Protein AF-T0HFK4-F1 (afdb_monomer)

Structure (mmCIF, N/CA/C/O backbone):
data_AF-T0HFK4-F1
#
_entry.id   AF-T0HFK4-F1
#
loop_
_atom_site.group_PDB
_atom_site.id
_atom_site.type_symbol
_atom_site.label_atom_id
_atom_site.label_alt_id
_atom_site.label_comp_id
_atom_site.label_asym_id
_atom_site.label_entity_id
_atom_site.label_seq_id
_atom_site.pdbx_PDB_ins_code
_atom_site.Cartn_x
_atom_site.Cartn_y
_atom_site.Cartn_z
_atom_site.occupancy
_atom_site.B_iso_or_equiv
_atom_site.auth_seq_id
_atom_site.auth_comp_id
_atom_site.auth_asym_id
_atom_site.auth_atom_id
_atom_site.pdbx_PDB_model_num
ATOM 1 N N . MET A 1 1 ? 18.390 -15.588 -47.871 1.00 37.56 1 MET A N 1
ATOM 2 C CA . MET A 1 1 ? 19.318 -14.884 -46.962 1.00 37.56 1 MET A CA 1
ATOM 3 C C . MET A 1 1 ? 18.476 -14.005 -46.063 1.00 37.56 1 MET A C 1
ATOM 5 O O . MET A 1 1 ? 17.819 -13.109 -46.571 1.00 37.56 1 MET A O 1
ATOM 9 N N . ALA A 1 2 ? 18.386 -14.349 -44.782 1.00 43.72 2 ALA A N 1
ATOM 10 C CA . ALA A 1 2 ? 17.589 -13.611 -43.815 1.00 43.72 2 ALA A CA 1
ATOM 11 C C . ALA A 1 2 ? 18.497 -12.761 -42.922 1.00 43.72 2 ALA A C 1
ATOM 13 O O . ALA A 1 2 ? 19.513 -13.250 -42.437 1.00 43.72 2 ALA A O 1
ATOM 14 N N . ASN A 1 3 ? 18.003 -11.552 -42.661 1.00 40.19 3 ASN A N 1
ATOM 15 C CA . ASN A 1 3 ? 18.155 -10.777 -41.436 1.00 40.19 3 ASN A CA 1
ATOM 16 C C . ASN A 1 3 ? 19.467 -10.011 -41.192 1.00 40.19 3 ASN A C 1
ATOM 18 O O . ASN A 1 3 ? 20.512 -10.601 -40.927 1.00 40.19 3 ASN A O 1
ATOM 22 N N . LYS A 1 4 ? 19.338 -8.682 -41.104 1.00 35.28 4 LYS A N 1
ATOM 23 C CA . LYS A 1 4 ? 19.719 -7.941 -39.894 1.00 35.28 4 LYS A CA 1
ATOM 24 C C . LYS A 1 4 ? 19.050 -6.563 -39.911 1.00 35.28 4 LYS A C 1
ATOM 26 O O . LYS A 1 4 ? 19.585 -5.616 -40.476 1.00 35.28 4 LYS A O 1
ATOM 31 N N . GLU A 1 5 ? 17.864 -6.463 -39.316 1.00 36.22 5 GLU A N 1
ATOM 32 C CA . GLU A 1 5 ? 17.372 -5.166 -38.846 1.00 36.22 5 GLU A CA 1
ATOM 33 C C . GLU A 1 5 ? 18.222 -4.748 -37.643 1.00 36.22 5 GLU A C 1
ATOM 35 O O . GLU A 1 5 ? 18.271 -5.413 -36.606 1.00 36.22 5 GLU A O 1
ATOM 40 N N . GLU A 1 6 ? 18.975 -3.676 -37.842 1.00 36.62 6 GLU A N 1
ATOM 41 C CA . GLU A 1 6 ? 19.854 -3.058 -36.866 1.00 36.62 6 GLU A CA 1
ATOM 42 C C . GLU A 1 6 ? 18.996 -2.351 -35.805 1.00 36.62 6 GLU A C 1
ATOM 44 O O . GLU A 1 6 ? 18.305 -1.370 -36.078 1.00 36.62 6 GLU A O 1
ATOM 49 N N . SER A 1 7 ? 18.996 -2.878 -34.579 1.00 40.69 7 SER A N 1
ATOM 50 C CA . SER A 1 7 ? 18.302 -2.277 -33.440 1.00 40.69 7 SER A CA 1
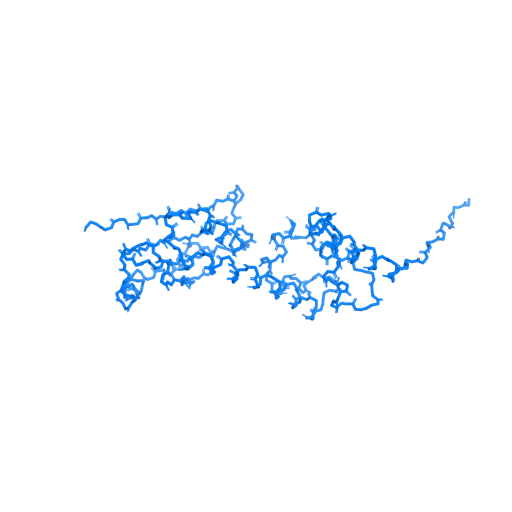ATOM 51 C C . SER A 1 7 ? 18.950 -0.935 -33.080 1.00 40.69 7 SER A C 1
ATOM 53 O O . SER A 1 7 ? 20.061 -0.907 -32.546 1.00 40.69 7 SER A O 1
ATOM 55 N N . ALA A 1 8 ? 18.255 0.164 -33.376 1.00 38.81 8 ALA A N 1
ATOM 56 C CA . ALA A 1 8 ? 18.712 1.525 -33.113 1.00 38.81 8 ALA A CA 1
ATOM 57 C C . ALA A 1 8 ? 18.999 1.787 -31.613 1.00 38.81 8 ALA A C 1
ATOM 59 O O . ALA A 1 8 ? 18.354 1.184 -30.746 1.00 38.81 8 ALA A O 1
ATOM 60 N N . PRO A 1 9 ? 19.930 2.704 -31.276 1.00 43.69 9 PRO A N 1
ATOM 61 C CA . PRO A 1 9 ? 20.318 2.989 -29.897 1.00 43.69 9 PRO A CA 1
ATOM 62 C C . PRO A 1 9 ? 19.145 3.607 -29.127 1.00 43.69 9 PRO A C 1
ATOM 64 O O . PRO A 1 9 ? 18.571 4.617 -29.531 1.00 43.69 9 PRO A O 1
ATOM 67 N N . HIS A 1 10 ? 18.767 2.998 -28.005 1.00 52.53 10 HIS A N 1
ATOM 68 C CA . HIS A 1 10 ? 17.672 3.482 -27.171 1.00 52.53 10 HIS A CA 1
ATOM 69 C C . HIS A 1 10 ? 18.164 4.678 -26.331 1.00 52.53 10 HIS A C 1
ATOM 71 O O . HIS A 1 10 ? 18.715 4.502 -25.243 1.00 52.53 10 HIS A O 1
ATOM 77 N N . ASP A 1 11 ? 17.994 5.903 -26.839 1.00 53.97 11 ASP A N 1
ATOM 78 C CA . ASP A 1 11 ? 18.394 7.152 -26.172 1.00 53.97 11 ASP A CA 1
ATOM 79 C C . ASP A 1 11 ? 17.607 7.390 -24.867 1.00 53.97 11 ASP A C 1
ATOM 81 O O . ASP A 1 11 ? 16.624 8.140 -24.795 1.00 53.97 11 ASP A O 1
ATOM 85 N N . GLY A 1 12 ? 18.061 6.760 -23.780 1.00 59.88 12 GLY A N 1
ATOM 86 C CA . GLY A 1 12 ? 17.457 6.856 -22.448 1.00 59.88 12 GLY A CA 1
ATOM 87 C C . GLY A 1 12 ? 17.423 8.281 -21.877 1.00 59.88 12 GLY A C 1
ATOM 88 O O . GLY A 1 12 ? 16.611 8.570 -20.999 1.00 59.88 12 GLY A O 1
ATOM 89 N N . VAL A 1 13 ? 18.251 9.197 -22.392 1.00 62.81 13 VAL A N 1
ATOM 90 C CA . VAL A 1 13 ? 18.282 10.610 -21.974 1.00 62.81 13 VAL A CA 1
ATOM 91 C C . VAL A 1 13 ? 17.047 11.364 -22.481 1.00 62.81 13 VAL A C 1
ATOM 93 O O . VAL A 1 13 ? 16.391 12.065 -21.708 1.00 62.81 13 VAL A O 1
ATOM 96 N N . GLY A 1 14 ? 16.674 11.169 -23.750 1.00 80.75 14 GLY A N 1
ATOM 97 C CA . GLY A 1 14 ? 15.500 11.813 -24.341 1.00 80.75 14 GLY A CA 1
ATOM 98 C C . GLY A 1 14 ? 14.194 11.274 -23.762 1.00 80.75 14 GLY A C 1
ATOM 99 O O . GLY A 1 14 ? 13.261 12.036 -23.509 1.00 80.75 14 GLY A O 1
ATOM 100 N N . HIS A 1 15 ? 14.128 9.967 -23.492 1.00 84.94 15 HIS A N 1
ATOM 101 C CA . HIS A 1 15 ? 12.919 9.359 -22.944 1.00 84.94 15 HIS A CA 1
ATOM 102 C C . HIS A 1 15 ? 12.591 9.840 -21.527 1.00 84.94 15 HIS A C 1
ATOM 104 O O . HIS A 1 15 ? 11.472 10.292 -21.284 1.00 84.94 15 HIS A O 1
ATOM 110 N N . ARG A 1 16 ? 13.579 9.852 -20.622 1.00 87.00 16 ARG A N 1
ATOM 111 C CA . ARG A 1 16 ? 13.403 10.358 -19.249 1.00 87.00 16 ARG A CA 1
ATOM 112 C C . ARG A 1 16 ? 12.955 11.820 -19.233 1.00 87.00 16 ARG A C 1
ATOM 114 O O . ARG A 1 16 ? 12.113 12.197 -18.422 1.00 87.00 16 ARG A O 1
ATOM 121 N N . ALA A 1 17 ? 13.496 12.643 -20.136 1.00 89.19 17 ALA A N 1
ATOM 122 C CA . ALA A 1 17 ? 13.097 14.041 -20.266 1.00 89.19 17 ALA A CA 1
ATOM 123 C C . ALA A 1 17 ? 11.637 14.190 -20.726 1.00 89.19 17 ALA A C 1
ATOM 125 O O . ALA A 1 17 ? 10.937 15.062 -20.212 1.00 89.19 17 ALA A O 1
ATOM 126 N N . ARG A 1 18 ? 11.163 13.326 -21.638 1.00 89.50 18 ARG A N 1
ATOM 127 C CA . ARG A 1 18 ? 9.755 13.299 -22.072 1.00 89.50 18 ARG A CA 1
ATOM 128 C C . ARG A 1 18 ? 8.812 12.898 -20.940 1.00 89.50 18 ARG A C 1
ATOM 130 O O . ARG A 1 18 ? 7.832 13.599 -20.726 1.00 89.50 18 ARG A O 1
ATOM 137 N N . LEU A 1 19 ? 9.127 11.838 -20.189 1.00 91.94 19 LEU A N 1
ATOM 138 C CA . LEU A 1 19 ? 8.314 11.413 -19.040 1.00 91.94 19 LEU A CA 1
ATOM 139 C C . LEU A 1 19 ? 8.242 12.507 -17.966 1.00 91.94 19 LEU A C 1
ATOM 141 O O . LEU A 1 19 ? 7.159 12.838 -17.494 1.00 91.94 19 LEU A O 1
ATOM 145 N N . ARG A 1 20 ? 9.381 13.143 -17.651 1.00 92.50 20 ARG A N 1
ATOM 146 C CA . ARG A 1 20 ? 9.433 14.275 -16.714 1.00 92.50 20 ARG A CA 1
ATOM 147 C C . ARG A 1 20 ? 8.575 15.452 -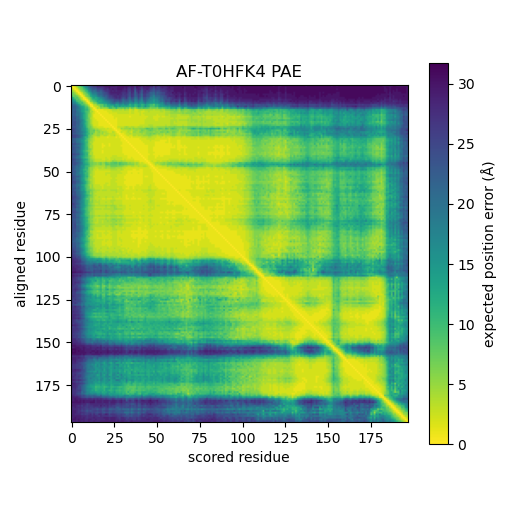17.174 1.00 92.50 20 ARG A C 1
ATOM 149 O O . ARG A 1 20 ? 7.894 16.057 -16.356 1.00 92.50 20 ARG A O 1
ATOM 156 N N . ARG A 1 21 ? 8.622 15.788 -18.466 1.00 92.62 21 ARG A N 1
ATOM 157 C CA . ARG A 1 21 ? 7.806 16.866 -19.037 1.00 92.62 21 ARG A CA 1
ATOM 158 C C . ARG A 1 21 ? 6.318 16.537 -18.948 1.00 92.62 21 ARG A C 1
ATOM 160 O O . ARG A 1 21 ? 5.563 17.355 -18.448 1.00 92.62 21 ARG A O 1
ATOM 167 N N . LYS A 1 22 ? 5.930 15.321 -19.343 1.00 92.69 22 LYS A N 1
ATOM 168 C CA . LYS A 1 22 ? 4.547 14.832 -19.261 1.00 92.69 22 LYS A CA 1
ATOM 169 C C . LYS A 1 22 ? 4.006 14.931 -17.830 1.00 92.69 22 LYS A C 1
ATOM 171 O O . LYS A 1 22 ? 2.922 15.461 -17.626 1.00 92.69 22 LYS A O 1
ATOM 176 N N . LEU A 1 23 ? 4.808 14.510 -16.847 1.00 92.69 23 LEU A N 1
ATOM 177 C CA . LEU A 1 23 ? 4.474 14.632 -15.427 1.00 92.69 23 LEU A CA 1
ATOM 178 C C . LEU A 1 23 ? 4.298 16.095 -14.989 1.00 92.69 23 LEU A C 1
ATOM 180 O O . LEU A 1 23 ? 3.373 16.401 -14.246 1.00 92.69 23 LEU A O 1
ATOM 184 N N . ALA A 1 24 ? 5.177 16.995 -15.436 1.00 92.12 24 ALA A N 1
ATOM 185 C CA . ALA A 1 24 ? 5.131 18.409 -15.063 1.00 92.12 24 ALA A CA 1
ATOM 186 C C . ALA A 1 24 ? 3.953 19.167 -15.701 1.00 92.12 24 ALA A C 1
ATOM 188 O O . ALA A 1 24 ? 3.389 20.052 -15.068 1.00 92.12 24 ALA A O 1
ATOM 189 N N . GLU A 1 25 ? 3.595 18.838 -16.943 1.00 92.31 25 GLU A N 1
ATOM 190 C CA . GLU A 1 25 ? 2.559 19.541 -17.712 1.00 92.31 25 GLU A CA 1
ATOM 191 C C . GLU A 1 25 ? 1.153 18.980 -17.474 1.00 92.31 25 GLU A C 1
ATOM 193 O O . GLU A 1 25 ? 0.176 19.721 -17.541 1.00 92.31 25 GLU A O 1
ATOM 198 N N . SER A 1 26 ? 1.030 17.674 -17.230 1.00 86.31 26 SER A N 1
ATOM 199 C CA . SER A 1 26 ? -0.265 16.977 -17.213 1.00 86.31 26 SER A CA 1
ATOM 200 C C . SER A 1 26 ? -0.469 16.074 -15.994 1.00 86.31 26 SER A C 1
ATOM 202 O O . SER A 1 26 ? -1.482 15.386 -15.908 1.00 86.31 26 SER A O 1
ATOM 204 N N . GLY A 1 27 ? 0.466 16.080 -15.040 1.00 86.31 27 GLY A N 1
ATOM 205 C CA . GLY A 1 27 ? 0.364 15.288 -13.818 1.00 86.31 27 GLY A CA 1
ATOM 206 C C . GLY A 1 27 ? 0.532 13.782 -14.040 1.00 86.31 27 GLY A C 1
ATOM 207 O O . GLY A 1 27 ? 0.999 13.321 -15.084 1.00 86.31 27 GLY A O 1
ATOM 208 N N . GLY A 1 28 ? 0.186 13.007 -13.009 1.00 83.81 28 GLY A N 1
ATOM 209 C CA . GLY A 1 28 ? 0.330 11.549 -13.006 1.00 83.81 28 GLY A CA 1
ATOM 210 C C . GLY A 1 28 ? -0.622 10.835 -13.967 1.00 83.81 28 GLY A C 1
ATOM 211 O O . GLY A 1 28 ? -0.215 9.864 -14.594 1.00 83.81 28 GLY A O 1
ATOM 212 N N . ASP A 1 29 ? -1.839 11.353 -14.148 1.00 86.25 29 ASP A N 1
ATOM 213 C CA . ASP A 1 29 ? -2.902 10.712 -14.942 1.00 86.25 29 ASP A CA 1
ATOM 214 C C . ASP A 1 29 ? -2.570 10.612 -16.435 1.00 86.25 29 ASP A C 1
ATOM 216 O O . ASP A 1 29 ? -3.119 9.785 -17.162 1.00 86.25 29 ASP A O 1
ATOM 220 N N . ALA A 1 30 ? -1.643 11.443 -16.911 1.00 87.19 30 ALA A N 1
ATOM 221 C CA . ALA A 1 30 ? -1.165 11.372 -18.280 1.00 87.19 30 ALA A CA 1
ATOM 222 C C . ALA A 1 30 ? -0.229 10.177 -18.519 1.00 87.19 30 ALA A C 1
ATOM 224 O O . ALA A 1 30 ? -0.004 9.810 -19.672 1.00 87.19 30 ALA A O 1
ATOM 225 N N . LEU A 1 31 ? 0.363 9.590 -17.477 1.00 91.81 31 LEU A N 1
ATOM 226 C CA . LEU A 1 31 ? 1.301 8.475 -17.587 1.00 91.81 31 LEU A CA 1
ATOM 227 C C . LEU A 1 31 ? 0.553 7.142 -17.552 1.00 91.81 31 LEU A C 1
ATOM 229 O O . LEU A 1 31 ? -0.322 6.925 -16.723 1.00 91.81 31 LEU A O 1
ATOM 233 N N . HIS A 1 32 ? 0.941 6.211 -18.421 1.00 93.94 32 HIS A N 1
ATOM 234 C CA . HIS A 1 32 ? 0.492 4.828 -18.275 1.00 93.94 32 HIS A CA 1
ATOM 235 C C . HIS A 1 32 ? 1.126 4.183 -17.034 1.00 93.94 32 HIS A C 1
ATOM 237 O O . HIS A 1 32 ? 2.241 4.540 -16.652 1.00 93.94 32 HIS A O 1
ATOM 243 N N . ASP A 1 33 ? 0.500 3.140 -16.482 1.00 94.19 33 ASP A N 1
ATOM 244 C CA . ASP A 1 33 ? 1.012 2.421 -15.305 1.00 94.19 33 ASP A CA 1
ATOM 245 C C . ASP A 1 33 ? 2.486 2.016 -15.426 1.00 94.19 33 ASP A C 1
ATOM 247 O O . ASP A 1 33 ? 3.291 2.200 -14.512 1.00 94.19 33 ASP A O 1
ATOM 251 N N . HIS A 1 34 ? 2.868 1.492 -16.594 1.00 95.44 34 HIS A N 1
ATOM 252 C CA . HIS A 1 34 ? 4.254 1.109 -16.846 1.00 95.44 34 HIS A CA 1
ATOM 253 C C . HIS A 1 34 ? 5.198 2.308 -16.936 1.00 95.44 34 HIS A C 1
ATOM 255 O O . HIS A 1 34 ? 6.354 2.151 -16.569 1.00 95.44 34 HIS A O 1
ATOM 261 N N . GLU A 1 35 ? 4.731 3.482 -17.375 1.00 95.69 35 GLU A N 1
ATOM 262 C CA . GLU A 1 35 ? 5.532 4.713 -17.418 1.00 95.69 35 GLU A CA 1
ATOM 263 C C . GLU A 1 35 ? 5.783 5.260 -16.002 1.00 95.69 35 GLU A C 1
ATOM 265 O O . GLU A 1 35 ? 6.876 5.756 -15.729 1.00 95.69 35 GLU A O 1
ATOM 270 N N . LEU A 1 36 ? 4.817 5.115 -15.082 1.00 95.75 36 LEU A N 1
ATOM 271 C CA . LEU A 1 36 ? 4.990 5.471 -13.667 1.00 95.75 36 LEU A CA 1
ATOM 272 C C . LEU A 1 36 ? 6.098 4.632 -13.018 1.00 95.75 36 LEU A C 1
ATOM 274 O O . LEU A 1 36 ? 7.040 5.174 -12.433 1.00 95.75 36 LEU A O 1
ATOM 278 N N . ILE A 1 37 ? 6.017 3.305 -13.162 1.00 96.88 37 ILE A N 1
ATOM 279 C CA . ILE A 1 37 ? 7.019 2.385 -12.608 1.00 96.88 37 ILE A CA 1
ATOM 280 C C . ILE A 1 37 ? 8.362 2.540 -13.324 1.00 96.88 37 ILE A C 1
ATOM 282 O O . ILE A 1 37 ? 9.408 2.562 -12.678 1.00 96.88 37 ILE A O 1
ATOM 286 N N . GLU A 1 38 ? 8.357 2.695 -14.647 1.00 95.88 38 GLU A N 1
ATOM 287 C CA . GLU A 1 38 ? 9.571 2.921 -15.429 1.00 95.88 38 GLU A CA 1
ATOM 288 C C . GLU A 1 38 ? 10.320 4.160 -14.952 1.00 95.88 38 GLU A C 1
ATOM 290 O O . GLU A 1 38 ? 11.537 4.090 -14.755 1.00 95.88 38 GLU A O 1
ATOM 295 N N . TYR A 1 39 ? 9.609 5.273 -14.750 1.00 94.94 39 TYR A N 1
ATOM 296 C CA . TYR A 1 39 ? 10.220 6.520 -14.314 1.00 94.94 39 TYR A CA 1
ATOM 297 C C . TYR A 1 39 ? 10.777 6.404 -12.894 1.00 94.94 39 TYR A C 1
ATOM 299 O O . TYR A 1 39 ? 11.926 6.784 -12.668 1.00 94.94 39 TYR A O 1
ATOM 307 N N . LEU A 1 40 ? 10.029 5.797 -11.966 1.00 95.38 40 LEU A N 1
ATOM 308 C CA . LEU A 1 40 ? 10.506 5.513 -10.609 1.00 95.38 40 LEU A CA 1
ATOM 309 C C . LEU A 1 40 ? 11.797 4.678 -10.623 1.00 95.38 40 LEU A C 1
ATOM 311 O O . LEU A 1 40 ? 12.784 5.032 -9.977 1.00 95.38 40 LEU A O 1
ATOM 315 N N . LEU A 1 41 ? 11.825 3.602 -11.412 1.00 95.44 41 LEU A N 1
ATOM 316 C CA . LEU A 1 41 ? 13.011 2.762 -11.559 1.00 95.44 41 LEU A CA 1
ATOM 317 C C . LEU A 1 41 ? 14.162 3.505 -12.238 1.00 95.44 41 LEU A C 1
ATOM 319 O O . LEU A 1 41 ? 15.312 3.292 -11.871 1.00 95.44 41 LEU A O 1
ATOM 323 N N . ALA A 1 42 ? 13.891 4.388 -13.200 1.00 93.62 42 ALA A N 1
ATOM 324 C CA . ALA A 1 42 ? 14.924 5.169 -13.879 1.00 93.62 42 ALA A CA 1
ATOM 325 C C . ALA A 1 42 ? 15.633 6.157 -12.938 1.00 93.62 42 ALA A C 1
ATOM 327 O O . ALA A 1 42 ? 16.799 6.492 -13.187 1.00 93.62 42 ALA A O 1
ATOM 328 N N . LEU A 1 43 ? 14.947 6.619 -11.883 1.00 92.38 43 LEU A N 1
ATOM 329 C CA . LEU A 1 43 ? 15.528 7.431 -10.809 1.00 92.38 43 LEU A CA 1
ATOM 330 C C . LEU A 1 43 ? 16.448 6.598 -9.905 1.00 92.38 43 LEU A C 1
ATOM 332 O O . LEU A 1 43 ? 17.501 7.085 -9.502 1.00 92.38 43 LEU A O 1
ATOM 336 N N . ALA A 1 44 ? 16.081 5.345 -9.623 1.00 93.50 44 ALA A N 1
ATOM 337 C CA . ALA A 1 44 ? 16.848 4.446 -8.758 1.00 93.50 44 ALA A CA 1
ATOM 338 C C . ALA A 1 44 ? 17.987 3.700 -9.484 1.00 93.50 44 ALA A C 1
ATOM 340 O O . ALA A 1 44 ? 18.995 3.361 -8.869 1.00 93.50 44 ALA A O 1
ATOM 341 N N . ILE A 1 45 ? 17.836 3.438 -10.786 1.00 91.25 45 ILE A N 1
ATOM 342 C CA . ILE A 1 45 ? 18.774 2.675 -11.618 1.00 91.25 45 ILE A CA 1
ATOM 343 C C . ILE A 1 45 ? 19.297 3.583 -12.748 1.00 91.25 45 ILE A C 1
ATOM 345 O O . ILE A 1 45 ? 18.705 3.677 -13.837 1.00 91.25 45 ILE A O 1
ATOM 349 N N . PRO A 1 46 ? 20.411 4.301 -12.522 1.00 83.94 46 PRO A N 1
ATOM 350 C CA . PRO A 1 46 ? 20.959 5.207 -13.519 1.00 83.94 46 PRO A CA 1
ATOM 351 C C . PRO A 1 46 ? 21.491 4.440 -14.738 1.00 83.94 46 PRO A C 1
ATOM 353 O O . PRO A 1 46 ? 21.994 3.326 -14.625 1.00 83.94 46 PRO A O 1
ATOM 356 N N . ARG A 1 47 ? 21.406 5.069 -15.919 1.00 84.31 47 ARG A N 1
ATOM 357 C CA . ARG A 1 47 ? 22.015 4.596 -17.184 1.00 84.31 47 ARG A CA 1
ATOM 358 C C . ARG A 1 47 ? 21.569 3.204 -17.672 1.00 84.31 47 ARG A C 1
ATOM 360 O O . ARG A 1 47 ? 22.248 2.603 -18.495 1.00 84.31 47 ARG A O 1
ATOM 367 N N . ARG A 1 48 ? 20.412 2.719 -17.217 1.00 85.62 48 ARG A N 1
ATOM 368 C CA . ARG A 1 48 ? 19.760 1.498 -17.712 1.00 85.62 48 ARG A CA 1
ATOM 369 C C . ARG A 1 48 ? 18.419 1.832 -18.365 1.00 85.62 48 ARG A C 1
ATOM 371 O O . ARG A 1 48 ? 17.765 2.797 -17.955 1.00 85.62 48 ARG A O 1
ATOM 378 N N . ASP A 1 49 ? 18.025 1.043 -19.364 1.00 89.44 49 ASP A N 1
ATOM 379 C CA . ASP A 1 49 ? 16.644 1.007 -19.851 1.00 89.44 49 ASP A CA 1
ATOM 380 C C . ASP A 1 49 ? 15.772 0.227 -18.853 1.00 89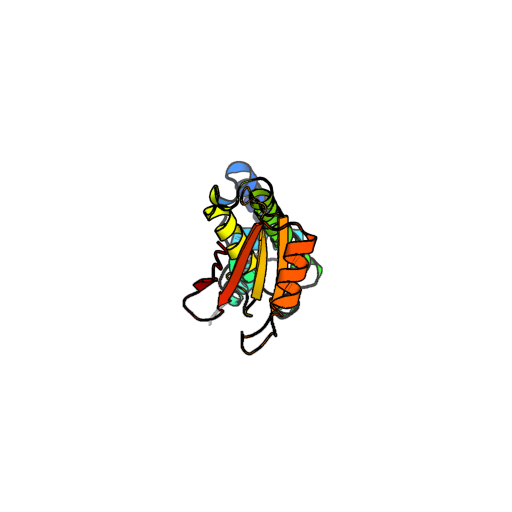.44 49 ASP A C 1
ATOM 382 O O . ASP A 1 49 ? 15.964 -0.973 -18.636 1.00 89.44 49 ASP A O 1
ATOM 386 N N . THR A 1 50 ? 14.859 0.935 -18.190 1.00 94.12 50 THR A N 1
ATOM 387 C CA . THR A 1 50 ? 13.985 0.395 -17.140 1.00 94.12 50 THR A CA 1
ATOM 388 C C . THR A 1 50 ? 12.599 0.031 -17.656 1.00 94.12 50 THR A C 1
ATOM 390 O O . THR A 1 50 ? 11.832 -0.588 -16.916 1.00 94.12 50 THR A O 1
ATOM 393 N N . LYS A 1 51 ? 12.285 0.314 -18.927 1.00 94.25 51 LYS A N 1
ATOM 394 C CA . LYS A 1 51 ? 10.992 -0.022 -19.533 1.00 94.25 51 LYS A CA 1
ATOM 395 C C . LYS A 1 51 ? 10.691 -1.521 -19.524 1.00 94.25 51 LYS A C 1
ATOM 397 O O . LYS A 1 51 ? 9.584 -1.896 -19.119 1.00 94.25 51 LYS A O 1
ATOM 402 N N . PRO A 1 52 ? 11.622 -2.415 -19.927 1.00 95.25 52 PRO A N 1
ATOM 403 C CA . PRO A 1 52 ? 11.349 -3.850 -19.904 1.00 95.25 52 PRO A CA 1
ATOM 404 C C . PRO A 1 52 ? 11.134 -4.360 -18.478 1.00 95.25 52 PRO A C 1
ATOM 406 O O . PRO A 1 52 ? 10.261 -5.197 -18.255 1.00 95.25 52 PRO A O 1
ATOM 409 N N . LEU A 1 53 ? 11.886 -3.811 -17.516 1.00 95.50 53 LEU A N 1
ATOM 410 C CA . LEU A 1 53 ? 11.798 -4.169 -16.103 1.00 95.50 53 LEU A CA 1
ATOM 411 C C . LEU A 1 53 ? 10.457 -3.736 -15.496 1.00 95.50 53 LEU A C 1
ATOM 413 O O . LEU A 1 53 ? 9.788 -4.550 -14.870 1.00 95.50 53 LEU A O 1
ATOM 417 N N . ALA A 1 54 ? 10.011 -2.506 -15.761 1.00 97.06 54 ALA A N 1
ATOM 418 C CA . ALA A 1 54 ? 8.707 -2.015 -15.320 1.00 97.06 54 ALA A CA 1
ATOM 419 C C . ALA A 1 54 ? 7.556 -2.888 -15.840 1.00 97.06 54 ALA A C 1
ATOM 421 O O . ALA A 1 54 ? 6.678 -3.291 -15.079 1.00 97.06 54 ALA A O 1
ATOM 422 N N . LYS A 1 55 ? 7.587 -3.250 -17.130 1.00 97.00 55 LYS A N 1
ATOM 423 C CA . LYS A 1 55 ? 6.584 -4.153 -17.716 1.00 97.00 55 LYS A CA 1
ATOM 424 C C . LYS A 1 55 ? 6.647 -5.563 -17.131 1.00 97.00 55 LYS A C 1
ATOM 426 O O . LYS A 1 55 ? 5.601 -6.182 -16.970 1.00 97.00 55 LYS A O 1
ATOM 431 N N . ALA A 1 56 ? 7.842 -6.083 -16.851 1.00 96.19 56 ALA A N 1
ATOM 432 C CA . ALA A 1 56 ? 8.000 -7.394 -16.227 1.00 96.19 56 ALA A CA 1
ATOM 433 C C . ALA A 1 56 ? 7.393 -7.415 -14.820 1.00 96.19 56 ALA A C 1
ATOM 435 O O . ALA A 1 56 ? 6.594 -8.298 -14.535 1.00 96.19 56 ALA A O 1
ATOM 436 N N . LEU A 1 57 ? 7.683 -6.401 -14.000 1.00 97.38 57 LEU A N 1
ATOM 437 C CA . LEU A 1 57 ? 7.120 -6.262 -12.657 1.00 97.38 57 LEU A CA 1
ATOM 438 C C . LEU A 1 57 ? 5.592 -6.170 -12.680 1.00 97.38 57 LEU A C 1
ATOM 440 O O . LEU A 1 57 ? 4.922 -6.900 -11.961 1.00 97.38 57 LEU A O 1
ATOM 444 N N . LEU A 1 58 ? 5.023 -5.312 -13.529 1.00 96.94 58 LEU A N 1
ATOM 445 C CA . LEU A 1 58 ? 3.566 -5.167 -13.595 1.00 96.94 58 LEU A CA 1
ATOM 446 C C . LEU A 1 58 ? 2.865 -6.449 -14.053 1.00 96.94 58 LEU A C 1
ATOM 448 O O . LEU A 1 58 ? 1.761 -6.721 -13.594 1.00 96.94 58 LEU A O 1
ATOM 452 N N . ARG A 1 59 ? 3.491 -7.241 -14.932 1.00 96.00 59 ARG A N 1
ATOM 453 C CA . ARG A 1 59 ? 2.957 -8.557 -15.308 1.00 96.00 59 ARG A CA 1
ATOM 454 C C . ARG A 1 59 ? 3.052 -9.559 -14.164 1.00 96.00 59 ARG A C 1
ATOM 456 O O . ARG A 1 59 ? 2.065 -10.228 -13.896 1.00 96.00 59 ARG A O 1
ATOM 463 N N . GLU A 1 60 ? 4.209 -9.643 -13.511 1.00 94.38 60 GLU A N 1
ATOM 464 C CA . GLU A 1 60 ? 4.465 -10.587 -12.415 1.00 94.38 60 GLU A CA 1
ATOM 465 C C . GLU A 1 60 ? 3.508 -10.364 -11.238 1.00 94.38 60 GLU A C 1
ATOM 467 O O . GLU A 1 60 ? 2.954 -11.310 -10.691 1.00 94.38 60 GLU A O 1
ATOM 472 N N . PHE A 1 61 ? 3.271 -9.101 -10.879 1.00 93.94 61 PHE A N 1
ATOM 473 C CA . PHE A 1 61 ? 2.485 -8.738 -9.700 1.00 93.94 61 PHE A CA 1
ATOM 474 C C . PHE A 1 61 ? 1.049 -8.294 -10.017 1.00 93.94 61 PHE A C 1
ATOM 476 O O . PHE A 1 61 ? 0.349 -7.811 -9.134 1.00 93.94 61 PHE A O 1
ATOM 483 N N . GLY A 1 62 ? 0.589 -8.440 -11.264 1.00 90.31 62 GLY A N 1
ATOM 484 C CA . GLY A 1 62 ? -0.801 -8.145 -11.636 1.00 90.31 62 GLY A CA 1
ATOM 485 C C . GLY A 1 62 ? -1.191 -6.661 -11.561 1.00 90.31 62 GLY A C 1
ATOM 486 O O . GLY A 1 62 ? -2.349 -6.345 -11.303 1.00 90.31 62 GLY A O 1
ATOM 487 N N . GLY A 1 63 ? -0.241 -5.748 -11.784 1.00 93.50 63 GLY A N 1
ATOM 488 C CA . GLY A 1 63 ? -0.455 -4.296 -11.805 1.00 93.50 63 GLY A CA 1
ATOM 489 C C . GLY A 1 63 ? 0.257 -3.532 -10.683 1.00 93.50 63 GLY A C 1
ATOM 490 O O . GLY A 1 63 ? 1.058 -4.088 -9.932 1.00 93.50 63 GLY A O 1
ATOM 491 N N . ILE A 1 64 ? -0.016 -2.222 -10.580 1.00 93.81 64 ILE A N 1
ATOM 492 C CA . ILE A 1 64 ? 0.635 -1.341 -9.590 1.00 93.81 64 ILE A CA 1
ATOM 493 C C . ILE A 1 64 ? 0.282 -1.763 -8.164 1.00 93.81 64 ILE A C 1
ATOM 495 O O . ILE A 1 64 ? 1.171 -1.820 -7.320 1.00 93.81 64 ILE A O 1
ATOM 499 N N . GLY A 1 65 ? -0.991 -2.072 -7.902 1.00 89.00 65 GLY A N 1
ATOM 500 C CA . GLY A 1 65 ? -1.457 -2.469 -6.572 1.00 89.00 65 GLY A CA 1
ATOM 501 C C . GLY A 1 65 ? -0.671 -3.659 -6.025 1.00 89.00 65 GLY A C 1
ATOM 502 O O . GLY A 1 65 ? -0.043 -3.540 -4.975 1.00 89.00 65 GLY A O 1
ATOM 503 N N . GLY A 1 66 ? -0.612 -4.756 -6.787 1.00 90.00 66 GLY A N 1
ATOM 504 C CA . GLY A 1 66 ? 0.150 -5.938 -6.387 1.00 90.00 66 GLY A CA 1
ATOM 505 C C . GLY A 1 66 ? 1.656 -5.703 -6.305 1.00 90.00 66 GLY A C 1
ATOM 506 O O . GLY A 1 66 ? 2.300 -6.220 -5.397 1.00 90.00 66 GLY A O 1
ATOM 507 N N . LEU A 1 67 ? 2.237 -4.870 -7.177 1.00 95.31 67 LEU A N 1
ATOM 508 C CA . LEU A 1 67 ? 3.658 -4.519 -7.076 1.00 95.31 67 LEU A CA 1
ATOM 509 C C . LEU A 1 67 ? 3.975 -3.741 -5.789 1.00 95.31 67 LEU A C 1
ATOM 511 O O . LEU A 1 67 ? 5.007 -3.973 -5.161 1.00 95.31 67 LEU A O 1
ATOM 515 N N . MET A 1 68 ? 3.110 -2.807 -5.391 1.00 93.56 68 MET A N 1
ATOM 516 C CA . MET A 1 68 ? 3.323 -2.004 -4.185 1.00 93.56 68 MET A CA 1
ATOM 517 C C . MET A 1 68 ? 3.242 -2.880 -2.926 1.00 93.56 68 MET A C 1
ATOM 519 O O . MET A 1 68 ? 4.115 -2.788 -2.048 1.00 93.56 68 MET A O 1
ATOM 523 N N . THR A 1 69 ? 2.259 -3.783 -2.855 1.00 89.69 69 THR A N 1
ATOM 524 C CA . THR A 1 69 ? 2.045 -4.672 -1.701 1.00 89.69 69 THR A CA 1
ATOM 525 C C . THR A 1 69 ? 3.022 -5.848 -1.628 1.00 89.69 69 THR A C 1
ATOM 527 O O . THR A 1 69 ? 3.343 -6.266 -0.517 1.00 89.69 69 THR A O 1
ATOM 530 N N . ALA A 1 70 ? 3.553 -6.341 -2.754 1.00 91.06 70 ALA A N 1
ATOM 531 C CA . ALA A 1 70 ? 4.454 -7.501 -2.815 1.00 91.06 70 ALA A CA 1
ATOM 532 C C . ALA A 1 70 ? 5.656 -7.388 -1.870 1.00 91.06 70 ALA A C 1
ATOM 534 O O . ALA A 1 70 ? 6.334 -6.368 -1.870 1.00 91.06 70 ALA A O 1
ATOM 535 N N . ASP A 1 71 ? 5.973 -8.409 -1.076 1.00 90.56 71 ASP A N 1
ATOM 536 C CA . ASP A 1 71 ? 7.081 -8.359 -0.113 1.00 90.56 71 ASP A CA 1
ATOM 537 C C . ASP A 1 71 ? 8.463 -8.147 -0.771 1.00 90.56 71 ASP A C 1
ATOM 539 O O . ASP A 1 71 ? 8.653 -8.318 -1.979 1.00 90.56 71 ASP A O 1
ATOM 543 N N . TRP A 1 72 ? 9.445 -7.740 0.040 1.00 94.00 72 TRP A N 1
ATOM 544 C CA . TRP A 1 72 ? 10.792 -7.407 -0.436 1.00 94.00 72 TRP A CA 1
ATOM 545 C C . TRP A 1 72 ? 11.440 -8.571 -1.190 1.00 94.00 72 TRP A C 1
ATOM 547 O O . TRP A 1 72 ? 11.996 -8.384 -2.272 1.00 94.00 72 TRP A O 1
ATOM 557 N N . GLN A 1 73 ? 11.348 -9.774 -0.626 1.00 94.00 73 GLN A N 1
ATOM 558 C CA . GLN A 1 73 ? 11.946 -10.985 -1.166 1.00 94.00 73 GLN A CA 1
ATOM 559 C C . GLN A 1 73 ? 11.296 -11.363 -2.497 1.00 94.00 73 GLN A C 1
ATOM 561 O O . GLN A 1 73 ? 11.993 -11.796 -3.410 1.00 94.00 73 GLN A O 1
ATOM 566 N N . SER A 1 74 ? 9.986 -11.165 -2.638 1.00 93.88 74 SER A N 1
ATOM 567 C CA . SER A 1 74 ? 9.269 -11.393 -3.890 1.00 93.88 74 SER A CA 1
ATOM 568 C C . SER A 1 74 ? 9.730 -10.479 -5.012 1.00 93.88 74 SER A C 1
ATOM 570 O O . SER A 1 74 ? 10.024 -10.967 -6.103 1.00 93.88 74 SER A O 1
ATOM 572 N N . ILE A 1 75 ? 9.894 -9.184 -4.746 1.00 96.62 75 ILE A N 1
ATOM 573 C CA . ILE A 1 75 ? 10.420 -8.247 -5.748 1.00 96.62 75 ILE A CA 1
ATOM 574 C C . ILE A 1 75 ? 11.888 -8.572 -6.076 1.00 96.62 75 ILE A C 1
ATOM 576 O O . ILE A 1 75 ? 12.283 -8.522 -7.241 1.00 96.62 75 ILE A O 1
ATOM 580 N N . ALA A 1 76 ? 12.688 -8.966 -5.079 1.00 96.31 76 ALA A N 1
ATOM 581 C CA . ALA A 1 76 ? 14.097 -9.328 -5.258 1.00 96.31 76 ALA A CA 1
ATOM 582 C C . ALA A 1 76 ? 14.321 -10.540 -6.179 1.00 96.31 76 ALA A C 1
ATOM 584 O O . ALA A 1 76 ? 15.394 -10.665 -6.767 1.00 96.31 76 ALA A O 1
ATOM 585 N N . ARG A 1 77 ? 13.323 -11.421 -6.346 1.00 95.44 77 ARG A N 1
ATOM 586 C CA . ARG A 1 77 ? 13.408 -12.557 -7.283 1.00 95.44 77 ARG A CA 1
ATOM 587 C C . ARG A 1 77 ? 13.365 -12.132 -8.753 1.00 95.44 77 ARG A C 1
ATOM 589 O O . ARG A 1 77 ? 13.763 -12.915 -9.612 1.00 95.44 77 ARG A O 1
ATOM 596 N N . VAL A 1 78 ? 12.905 -10.917 -9.063 1.00 95.75 78 VAL A N 1
ATOM 597 C CA . VAL A 1 78 ? 12.808 -10.438 -10.446 1.00 95.75 78 VAL A CA 1
ATOM 598 C C . VAL A 1 78 ? 14.193 -10.015 -10.961 1.00 95.75 78 VAL A C 1
ATOM 600 O O . VAL A 1 78 ? 14.815 -9.115 -10.387 1.00 95.75 78 VAL A O 1
ATOM 603 N N . PRO A 1 79 ? 14.694 -10.601 -12.070 1.00 93.25 79 PRO A N 1
ATOM 604 C CA . PRO A 1 79 ? 16.019 -10.283 -12.589 1.00 93.25 79 PRO A CA 1
ATOM 605 C C . PRO A 1 79 ? 16.201 -8.793 -12.889 1.00 93.25 79 PRO A C 1
ATOM 607 O O . PRO A 1 79 ? 15.468 -8.191 -13.674 1.00 93.25 79 PRO A O 1
ATOM 610 N N . GLY A 1 80 ? 17.238 -8.201 -12.299 1.00 91.38 80 GLY A N 1
ATOM 611 C CA . GLY A 1 80 ? 17.542 -6.780 -12.445 1.00 91.38 80 GLY A CA 1
ATOM 612 C C . GLY A 1 80 ? 16.994 -5.885 -11.337 1.00 91.38 80 GLY A C 1
ATOM 613 O O . GLY A 1 80 ? 17.302 -4.694 -11.377 1.00 91.38 80 GLY A O 1
ATOM 614 N N . MET A 1 81 ? 16.267 -6.439 -10.362 1.00 96.12 81 MET A N 1
ATOM 615 C CA . MET A 1 81 ? 15.936 -5.759 -9.111 1.00 96.12 81 MET A CA 1
ATOM 616 C C . MET A 1 81 ? 17.089 -5.880 -8.114 1.00 96.12 81 MET A C 1
ATOM 618 O O . MET A 1 81 ? 17.548 -6.974 -7.804 1.00 96.12 81 MET A O 1
ATOM 622 N N . GLY A 1 82 ? 17.554 -4.737 -7.616 1.00 94.06 82 GLY A N 1
ATOM 623 C CA . GLY A 1 82 ? 18.480 -4.646 -6.485 1.00 94.06 82 GLY A CA 1
ATOM 624 C C . GLY A 1 82 ? 17.888 -3.808 -5.356 1.00 94.06 82 GLY A C 1
ATOM 625 O O . GLY A 1 82 ? 16.915 -3.078 -5.572 1.00 94.06 82 GLY A O 1
ATOM 626 N N . ASP A 1 83 ? 18.498 -3.862 -4.174 1.00 96.12 83 ASP A N 1
ATOM 627 C CA . ASP A 1 83 ? 17.962 -3.259 -2.946 1.00 96.12 83 ASP A CA 1
ATOM 628 C C . ASP A 1 83 ? 17.536 -1.795 -3.106 1.00 96.12 83 ASP A C 1
ATOM 630 O O . ASP A 1 83 ? 16.457 -1.420 -2.662 1.00 96.12 83 ASP A O 1
ATOM 634 N N . THR A 1 84 ? 18.312 -0.968 -3.815 1.00 96.12 84 THR A N 1
ATOM 635 C CA . THR A 1 84 ? 17.964 0.444 -4.061 1.00 96.12 84 THR A CA 1
ATOM 636 C C . THR A 1 84 ? 16.665 0.604 -4.857 1.00 96.12 84 THR A C 1
ATOM 638 O O . THR A 1 84 ? 15.837 1.454 -4.537 1.00 96.12 84 THR A O 1
ATOM 641 N N . SER A 1 85 ? 16.460 -0.214 -5.890 1.00 95.56 85 SER A N 1
ATOM 642 C CA . SER A 1 85 ? 15.241 -0.168 -6.709 1.00 95.56 85 SER A CA 1
ATOM 643 C C . SER A 1 85 ? 14.021 -0.722 -5.974 1.00 95.56 85 SER A C 1
ATOM 645 O O . SER A 1 85 ? 12.921 -0.196 -6.134 1.00 95.56 85 SER A O 1
ATOM 647 N N . ILE A 1 86 ? 14.219 -1.730 -5.119 1.00 97.75 86 ILE A N 1
ATOM 648 C CA . ILE A 1 86 ? 13.161 -2.267 -4.258 1.00 97.75 86 ILE A CA 1
ATOM 649 C C . ILE A 1 86 ? 12.790 -1.222 -3.200 1.00 97.75 86 ILE A C 1
ATOM 651 O O . ILE A 1 86 ? 11.611 -0.913 -3.034 1.00 97.75 86 ILE A O 1
ATOM 655 N N . ALA A 1 87 ? 13.781 -0.594 -2.557 1.00 97.56 87 ALA A N 1
ATOM 656 C CA . ALA A 1 87 ? 13.582 0.499 -1.608 1.00 97.56 87 ALA A CA 1
ATOM 657 C C . ALA A 1 87 ? 12.791 1.660 -2.224 1.00 97.56 87 ALA A C 1
ATOM 659 O O . ALA A 1 87 ? 11.905 2.200 -1.568 1.00 97.56 87 ALA A O 1
ATOM 660 N N . ALA A 1 88 ? 13.066 2.016 -3.484 1.00 97.19 88 ALA A N 1
ATOM 661 C CA . ALA A 1 88 ? 12.341 3.067 -4.196 1.00 97.19 88 ALA A CA 1
ATOM 662 C C . ALA A 1 88 ? 10.843 2.746 -4.359 1.00 97.19 88 ALA A C 1
ATOM 664 O O . ALA A 1 88 ? 10.003 3.620 -4.168 1.00 97.19 88 ALA A O 1
ATOM 665 N N . ILE A 1 89 ? 10.489 1.491 -4.645 1.00 97.25 89 ILE A N 1
ATOM 666 C CA . ILE A 1 89 ? 9.084 1.048 -4.674 1.00 97.25 89 ILE A CA 1
ATOM 667 C C . ILE A 1 89 ? 8.494 1.083 -3.259 1.00 97.25 89 ILE A C 1
ATOM 669 O O . ILE A 1 89 ? 7.403 1.611 -3.036 1.00 97.25 89 ILE A O 1
ATOM 673 N N . LYS A 1 90 ? 9.233 0.560 -2.276 1.00 96.56 90 LYS A N 1
ATOM 674 C CA . LYS A 1 90 ? 8.756 0.440 -0.896 1.00 96.56 90 LYS A CA 1
ATOM 675 C C . LYS A 1 90 ? 8.548 1.769 -0.194 1.00 96.56 90 LYS A C 1
ATOM 677 O O . LYS A 1 90 ? 7.587 1.886 0.563 1.00 96.56 90 LYS A O 1
ATOM 682 N N . ILE A 1 91 ? 9.374 2.775 -0.467 1.00 96.94 91 ILE A N 1
ATOM 683 C CA . ILE A 1 91 ? 9.173 4.099 0.118 1.00 96.94 91 ILE A CA 1
ATOM 684 C C . ILE A 1 91 ? 7.920 4.772 -0.448 1.00 96.94 91 ILE A C 1
ATOM 686 O O . ILE A 1 91 ? 7.155 5.340 0.323 1.00 96.94 91 ILE A O 1
ATOM 690 N N . VAL A 1 92 ? 7.646 4.627 -1.752 1.00 95.94 92 VAL A N 1
ATOM 691 C CA . VAL A 1 92 ? 6.415 5.145 -2.374 1.00 95.94 92 VAL A CA 1
ATOM 692 C C . VAL A 1 92 ? 5.183 4.496 -1.747 1.00 95.94 92 VAL A C 1
ATOM 694 O O . VAL A 1 92 ? 4.263 5.203 -1.334 1.00 95.94 92 VAL A O 1
ATOM 697 N N . HIS A 1 93 ? 5.187 3.167 -1.603 1.00 94.44 93 HIS A N 1
ATOM 698 C CA . HIS A 1 93 ? 4.094 2.460 -0.941 1.00 94.44 93 HIS A CA 1
ATOM 699 C C . HIS A 1 93 ? 3.915 2.926 0.516 1.00 94.44 93 HIS A C 1
ATOM 701 O O . HIS A 1 93 ? 2.811 3.295 0.910 1.00 94.44 93 HIS A O 1
ATOM 707 N N . ALA A 1 94 ? 4.990 3.003 1.306 1.00 91.38 94 ALA A N 1
ATOM 708 C CA . ALA A 1 94 ? 4.914 3.458 2.694 1.00 91.38 94 ALA A CA 1
ATOM 709 C C . ALA A 1 94 ? 4.363 4.892 2.820 1.00 91.38 94 ALA A C 1
ATOM 711 O O . ALA A 1 94 ? 3.568 5.176 3.720 1.00 91.38 94 ALA A O 1
ATOM 712 N N . THR A 1 95 ? 4.747 5.793 1.908 1.00 92.81 95 THR A N 1
ATOM 713 C CA . THR A 1 95 ? 4.206 7.156 1.840 1.00 92.81 95 THR A CA 1
ATOM 714 C C . THR A 1 95 ? 2.709 7.152 1.536 1.00 92.81 95 THR A C 1
ATOM 716 O O . THR A 1 95 ? 1.961 7.837 2.234 1.00 92.81 95 THR A O 1
ATOM 719 N N . LEU A 1 96 ? 2.260 6.358 0.556 1.00 89.56 96 LEU A N 1
ATOM 720 C CA . LEU A 1 96 ? 0.842 6.216 0.213 1.00 89.56 96 LEU A CA 1
ATOM 721 C C . LEU A 1 96 ? 0.020 5.735 1.416 1.00 89.56 96 LEU A C 1
ATOM 723 O O . LEU A 1 96 ? -0.970 6.371 1.778 1.00 89.56 96 LEU A O 1
ATOM 727 N N . ILE A 1 97 ? 0.464 4.666 2.083 1.00 87.56 97 ILE A N 1
ATOM 728 C CA . ILE A 1 97 ? -0.218 4.117 3.264 1.00 87.56 97 ILE A CA 1
ATOM 729 C C . ILE A 1 97 ? -0.297 5.149 4.385 1.00 87.56 97 ILE A C 1
ATOM 731 O O . ILE A 1 97 ? -1.350 5.318 5.000 1.00 87.56 97 ILE A O 1
ATOM 735 N N . ARG A 1 98 ? 0.787 5.890 4.641 1.00 84.69 98 ARG A N 1
ATOM 736 C CA . ARG A 1 98 ? 0.799 6.918 5.689 1.00 84.69 98 ARG A CA 1
ATOM 737 C C . ARG A 1 98 ? -0.119 8.096 5.358 1.00 84.69 98 ARG A C 1
ATOM 739 O O . ARG A 1 98 ? -0.789 8.599 6.256 1.00 84.69 98 ARG A O 1
ATOM 746 N N . MET A 1 99 ? -0.187 8.504 4.091 1.00 83.31 99 MET A N 1
ATOM 747 C CA . MET A 1 99 ? -1.098 9.555 3.631 1.00 83.31 99 MET A CA 1
ATOM 748 C C . MET A 1 99 ? -2.565 9.146 3.816 1.00 83.31 99 MET A C 1
ATOM 750 O O . MET A 1 99 ? -3.342 9.905 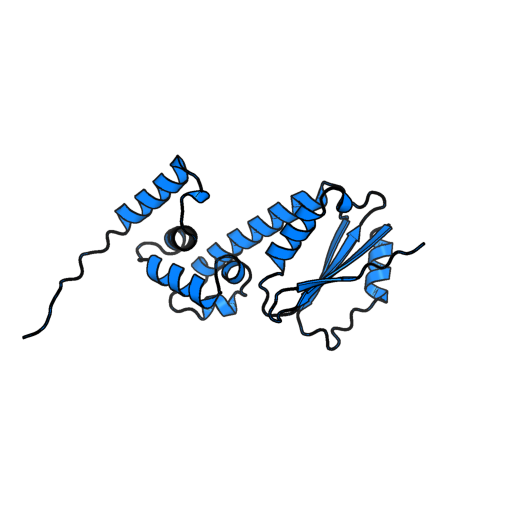4.394 1.00 83.31 99 MET A O 1
ATOM 754 N N . LEU A 1 100 ? -2.927 7.930 3.395 1.00 82.88 100 LEU A N 1
ATOM 755 C CA . LEU A 1 100 ? -4.285 7.402 3.551 1.00 82.88 100 LEU A CA 1
ATOM 756 C C . LEU A 1 100 ? -4.658 7.233 5.029 1.00 82.88 100 LEU A C 1
ATOM 758 O O . LEU A 1 100 ? -5.742 7.639 5.443 1.00 82.88 100 LEU A O 1
ATOM 762 N N . ARG A 1 101 ? -3.733 6.725 5.853 1.00 77.94 101 ARG A N 1
ATOM 763 C CA . ARG A 1 101 ? -3.947 6.565 7.296 1.00 77.94 101 ARG A CA 1
ATOM 764 C C . ARG A 1 101 ? -4.212 7.893 8.005 1.00 77.94 101 ARG A C 1
ATOM 766 O O . ARG A 1 101 ? -5.091 7.947 8.861 1.00 77.94 101 ARG A O 1
ATOM 773 N N . ASN A 1 102 ? -3.487 8.959 7.659 1.00 75.56 102 ASN A N 1
ATOM 774 C CA . ASN A 1 102 ? -3.710 10.284 8.251 1.00 75.56 102 ASN A CA 1
ATOM 775 C C . ASN A 1 102 ? -5.124 10.805 7.945 1.00 75.56 102 ASN A C 1
ATOM 777 O O . ASN A 1 102 ? -5.795 11.319 8.837 1.00 75.56 102 ASN A O 1
ATOM 781 N N . GLY A 1 103 ? -5.611 10.590 6.717 1.00 68.19 103 GLY A N 1
ATOM 782 C CA . GLY A 1 103 ? -6.978 10.950 6.329 1.00 68.19 103 GLY A CA 1
ATOM 783 C C . GLY A 1 103 ? -8.065 10.229 7.138 1.00 68.19 103 GLY A C 1
ATOM 784 O O . GLY A 1 103 ? -9.140 10.792 7.346 1.00 68.19 103 GLY A O 1
ATOM 785 N N . VAL A 1 104 ? -7.774 9.019 7.630 1.00 67.69 104 VAL A N 1
ATOM 786 C CA . VAL A 1 104 ? -8.661 8.235 8.510 1.00 67.69 104 VAL A CA 1
ATOM 787 C C . VAL A 1 104 ? -8.541 8.665 9.978 1.00 67.69 104 VA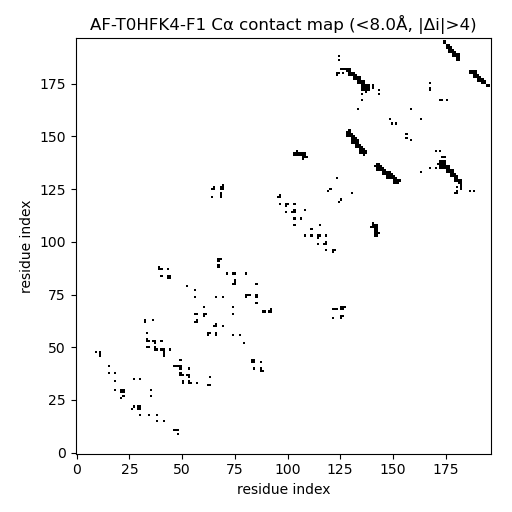L A C 1
ATOM 789 O O . VAL A 1 104 ? -9.540 8.685 10.691 1.00 67.69 104 VAL A O 1
ATOM 792 N N . ALA A 1 105 ? -7.342 9.021 10.448 1.00 65.56 105 ALA A N 1
ATOM 793 C CA . ALA A 1 105 ? -7.098 9.356 11.854 1.00 65.56 105 ALA A CA 1
ATOM 794 C C . ALA A 1 105 ? -7.725 10.695 12.291 1.00 65.56 105 ALA A C 1
ATOM 796 O O . ALA A 1 105 ? -8.136 10.839 13.441 1.00 65.56 105 ALA A O 1
ATOM 797 N N . GLU A 1 106 ? -7.825 11.675 11.389 1.00 65.75 106 GLU A N 1
ATOM 798 C CA . GLU A 1 106 ? -8.274 13.036 11.728 1.00 65.75 106 GLU A CA 1
ATOM 799 C C . GLU A 1 106 ? -9.802 13.229 11.685 1.00 65.75 106 GLU A C 1
ATOM 801 O O . GLU A 1 106 ? -10.316 14.270 12.101 1.00 65.75 106 GLU A O 1
ATOM 806 N N . LYS A 1 107 ? -10.560 12.234 11.209 1.00 64.56 107 LYS A N 1
ATOM 807 C CA . LYS A 1 107 ? -12.013 12.330 10.992 1.00 64.56 107 LYS A CA 1
ATOM 808 C C . LYS A 1 107 ? -12.760 11.171 11.660 1.00 64.56 107 LYS A C 1
ATOM 810 O O . LYS A 1 107 ? -12.177 10.112 11.878 1.00 64.56 107 LYS A O 1
ATOM 815 N N . PRO A 1 108 ? -14.055 11.330 11.992 1.00 62.75 108 PRO A N 1
ATOM 816 C CA . PRO A 1 108 ? -14.884 10.189 12.367 1.00 62.75 108 PRO A CA 1
ATOM 817 C C . PRO A 1 108 ? -14.874 9.149 11.238 1.00 62.75 108 PRO A C 1
ATOM 819 O O . PRO A 1 108 ? -15.249 9.458 10.109 1.00 62.75 108 PRO A O 1
ATOM 822 N N . VAL A 1 109 ? -14.471 7.916 11.539 1.00 62.03 109 VAL A N 1
ATOM 823 C CA . VAL A 1 109 ? -14.367 6.790 10.599 1.00 62.03 109 VAL A CA 1
ATOM 824 C C . VAL A 1 109 ? -15.699 6.536 9.895 1.00 62.03 109 VAL A C 1
ATOM 826 O O . VAL A 1 109 ? -15.726 6.347 8.683 1.00 62.03 109 VAL A O 1
ATOM 829 N N . LEU A 1 110 ? -16.820 6.634 10.620 1.00 57.50 110 LEU A N 1
ATOM 830 C CA . LEU A 1 110 ? -18.162 6.492 10.039 1.00 57.50 110 LEU A CA 1
ATOM 831 C C . LEU A 1 110 ? -18.549 7.646 9.102 1.00 57.50 110 LEU A C 1
ATOM 833 O O . LEU A 1 110 ? -19.327 7.439 8.178 1.00 57.50 110 LEU A O 1
ATOM 837 N N . ALA A 1 111 ? -17.992 8.844 9.295 1.00 59.53 111 ALA A N 1
ATOM 838 C CA . ALA A 1 111 ? -18.217 9.967 8.383 1.00 59.53 111 ALA A CA 1
ATOM 839 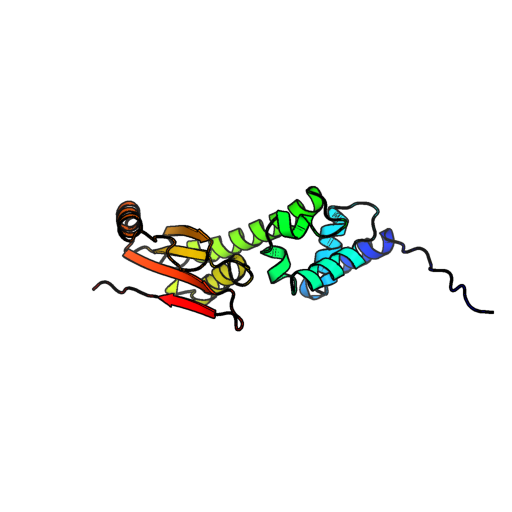C C . ALA A 1 111 ? -17.383 9.848 7.095 1.00 59.53 111 ALA A C 1
ATOM 841 O O . ALA A 1 111 ? -17.613 10.589 6.143 1.00 59.53 111 ALA A O 1
ATOM 842 N N . SER A 1 112 ? -16.415 8.927 7.055 1.00 69.44 112 SER A N 1
ATOM 843 C CA . SER A 1 112 ? -15.524 8.723 5.917 1.00 69.44 112 SER A CA 1
ATOM 844 C C . SER A 1 112 ? -15.222 7.239 5.694 1.00 69.44 112 SER A C 1
ATOM 846 O O . SER A 1 112 ? -14.066 6.842 5.527 1.00 69.44 112 SER A O 1
ATOM 848 N N . TRP A 1 113 ? -16.279 6.424 5.654 1.00 78.12 113 TRP A N 1
ATOM 849 C CA . TRP A 1 113 ? -16.193 4.980 5.422 1.00 78.12 113 TRP A CA 1
ATOM 850 C C . TRP A 1 113 ? -15.376 4.629 4.171 1.00 78.12 113 TRP A C 1
ATOM 852 O O . TRP A 1 113 ? -14.547 3.724 4.199 1.00 78.12 113 TRP A O 1
ATOM 862 N N . GLN A 1 114 ? -15.539 5.406 3.096 1.00 80.38 114 GLN A N 1
ATOM 863 C CA . GLN A 1 114 ? -14.767 5.221 1.869 1.00 80.38 114 GLN A CA 1
ATOM 864 C C . GLN A 1 114 ? -13.260 5.408 2.097 1.00 80.38 114 GLN A C 1
ATOM 866 O O . GLN A 1 114 ? -12.487 4.578 1.640 1.00 80.38 114 GLN A O 1
ATOM 871 N N . ALA A 1 115 ? -12.835 6.414 2.870 1.00 78.69 115 ALA A N 1
ATOM 872 C CA . ALA A 1 115 ? -11.411 6.600 3.167 1.00 78.69 115 ALA A CA 1
ATOM 873 C C . ALA A 1 115 ? -10.838 5.456 4.014 1.00 78.69 115 ALA A C 1
ATOM 875 O O . ALA A 1 115 ? -9.679 5.087 3.832 1.00 78.69 115 ALA A O 1
ATOM 876 N N . LEU A 1 116 ? -11.645 4.871 4.912 1.00 82.81 116 LEU A N 1
ATOM 877 C CA . LEU A 1 116 ? -11.240 3.663 5.625 1.00 82.81 116 LEU A CA 1
ATOM 878 C C . LEU A 1 116 ? -11.042 2.501 4.643 1.00 82.81 116 LEU A C 1
ATOM 880 O O . LEU A 1 116 ? -10.014 1.832 4.695 1.00 82.81 116 LEU A O 1
ATOM 884 N N . LEU A 1 117 ? -11.995 2.273 3.736 1.00 84.00 117 LEU A N 1
ATOM 885 C CA . LEU A 1 117 ? -11.873 1.223 2.725 1.00 84.00 117 LEU A CA 1
ATOM 886 C C . LEU A 1 117 ? -10.684 1.456 1.791 1.00 84.00 117 LEU A C 1
ATOM 888 O O . LEU A 1 117 ? -9.989 0.499 1.470 1.00 84.00 117 LEU A O 1
ATOM 892 N N . ASP A 1 118 ? -10.421 2.693 1.376 1.00 83.81 118 ASP A N 1
ATOM 893 C CA . ASP A 1 118 ? -9.291 3.031 0.507 1.00 83.81 118 ASP A CA 1
ATOM 894 C C . ASP A 1 118 ? -7.957 2.764 1.211 1.00 83.81 118 ASP A C 1
ATOM 896 O O . ASP A 1 118 ? -7.059 2.159 0.625 1.00 83.81 118 ASP A O 1
ATOM 900 N N . TYR A 1 119 ? -7.852 3.129 2.493 1.00 84.69 119 TYR A N 1
ATOM 901 C CA . TYR A 1 119 ? -6.710 2.782 3.338 1.00 84.69 119 TYR A CA 1
ATOM 902 C C . TYR A 1 119 ? -6.505 1.263 3.433 1.00 84.69 119 TYR A C 1
ATOM 904 O O . TYR A 1 119 ? -5.417 0.766 3.140 1.00 84.69 119 TYR A O 1
ATOM 912 N N . LEU A 1 120 ? -7.552 0.517 3.798 1.00 87.19 120 LEU A N 1
ATOM 913 C CA . LEU A 1 120 ? -7.479 -0.936 3.974 1.00 87.19 120 LEU A CA 1
ATOM 914 C C . LEU A 1 120 ? -7.185 -1.657 2.653 1.00 87.19 120 LEU A C 1
ATOM 916 O O . LEU A 1 120 ? -6.428 -2.625 2.635 1.00 87.19 120 LEU A O 1
ATOM 920 N N . ARG A 1 121 ? -7.741 -1.175 1.536 1.00 85.31 121 ARG A N 1
ATOM 921 C CA . ARG A 1 121 ? -7.467 -1.718 0.201 1.00 85.31 121 ARG A CA 1
ATOM 922 C C . ARG A 1 121 ? -6.023 -1.476 -0.210 1.00 85.31 121 ARG A C 1
ATOM 924 O O . ARG A 1 121 ? -5.388 -2.403 -0.702 1.00 85.31 121 ARG A O 1
ATOM 931 N N . ALA A 1 122 ? -5.505 -0.271 0.008 1.00 84.56 122 ALA A N 1
ATOM 932 C CA . ALA A 1 122 ? -4.117 0.037 -0.309 1.00 84.56 122 ALA A CA 1
ATOM 933 C C . ALA A 1 122 ? -3.140 -0.830 0.502 1.00 84.56 122 ALA A C 1
ATOM 935 O O . ALA A 1 122 ? -2.143 -1.280 -0.053 1.00 84.56 122 ALA A O 1
ATOM 936 N N . ASP A 1 123 ? -3.437 -1.099 1.780 1.00 84.94 123 ASP A N 1
ATOM 937 C CA . ASP A 1 123 ? -2.564 -1.901 2.649 1.00 84.94 123 ASP A CA 1
ATOM 938 C C . ASP A 1 123 ? -2.679 -3.415 2.401 1.00 84.94 123 ASP A C 1
ATOM 940 O O . ASP A 1 123 ? -1.670 -4.119 2.459 1.00 84.94 123 ASP A O 1
ATOM 944 N N . MET A 1 124 ? -3.892 -3.927 2.143 1.00 86.44 124 MET A N 1
ATOM 945 C CA . MET A 1 124 ? -4.174 -5.366 2.257 1.00 86.44 124 MET A CA 1
ATOM 946 C C . MET A 1 124 ? -4.765 -6.036 1.014 1.00 86.44 124 MET A C 1
ATOM 948 O O . MET A 1 124 ? -4.693 -7.259 0.920 1.00 86.44 124 MET A O 1
ATOM 952 N N . ALA A 1 125 ? -5.345 -5.300 0.054 1.00 83.56 125 ALA A N 1
ATOM 953 C CA . ALA A 1 125 ? -6.147 -5.927 -1.012 1.00 83.56 125 ALA A CA 1
ATOM 954 C C . ALA A 1 125 ? -5.357 -6.907 -1.890 1.00 83.56 125 ALA A C 1
ATOM 956 O O . ALA A 1 125 ? -5.924 -7.873 -2.391 1.00 83.56 125 ALA A O 1
ATOM 957 N N . PHE A 1 126 ? -4.059 -6.659 -2.066 1.00 82.19 126 PHE A N 1
ATOM 958 C CA . PHE A 1 126 ? -3.183 -7.457 -2.923 1.00 82.19 126 PHE A CA 1
ATOM 959 C C . PHE A 1 126 ? -2.126 -8.237 -2.130 1.00 82.19 126 PHE A C 1
ATOM 961 O O . PHE A 1 126 ? -1.089 -8.608 -2.681 1.00 82.19 126 PHE A O 1
ATOM 968 N N . LEU A 1 127 ? -2.328 -8.444 -0.825 1.00 81.75 127 LEU A N 1
ATOM 969 C CA . LEU A 1 127 ? -1.478 -9.360 -0.069 1.00 81.75 127 LEU A CA 1
ATOM 970 C C . LEU A 1 127 ? -1.804 -10.801 -0.480 1.00 81.75 127 LEU A C 1
ATOM 972 O O . LEU A 1 127 ? -2.966 -11.192 -0.556 1.00 81.75 127 LEU A O 1
ATOM 976 N N . SER A 1 128 ? -0.761 -11.594 -0.732 1.00 76.88 128 SER A N 1
ATOM 977 C CA . SER A 1 128 ? -0.868 -13.034 -1.018 1.00 76.88 128 SER A CA 1
ATOM 978 C C . SER A 1 128 ? -1.111 -13.879 0.234 1.00 76.88 128 SER A C 1
ATOM 980 O O . SER A 1 128 ? -1.382 -15.074 0.141 1.00 76.88 128 SER A O 1
ATOM 982 N N . VAL A 1 129 ? -1.003 -13.249 1.400 1.00 79.94 129 VAL A N 1
ATOM 983 C CA . VAL A 1 129 ? -1.307 -13.811 2.709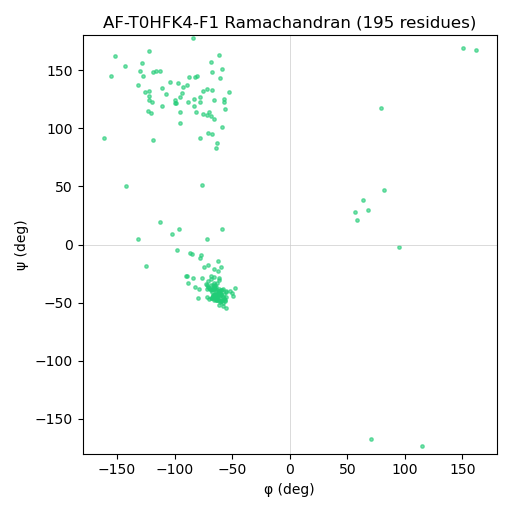 1.00 79.94 129 VAL A CA 1
ATOM 984 C C . VAL A 1 129 ? -2.516 -13.089 3.275 1.00 79.94 129 VAL A C 1
ATOM 986 O O . VAL A 1 129 ? -2.755 -11.912 2.989 1.00 79.94 129 VAL A O 1
ATOM 989 N N . GLU A 1 130 ? -3.285 -13.806 4.070 1.00 84.06 130 GLU A N 1
ATOM 990 C CA . GLU A 1 130 ? -4.358 -13.208 4.839 1.00 84.06 130 GLU A CA 1
ATOM 991 C C . GLU A 1 130 ? -3.764 -12.444 6.016 1.00 84.06 130 GLU A C 1
ATOM 993 O O . GLU A 1 130 ? -2.864 -12.920 6.698 1.00 84.06 130 GLU A O 1
ATOM 998 N N . ARG A 1 131 ? -4.228 -11.217 6.204 1.00 85.50 131 ARG A N 1
ATOM 999 C CA . ARG A 1 131 ? -3.801 -10.288 7.237 1.00 85.50 131 ARG A CA 1
ATOM 1000 C C . ARG A 1 131 ? -5.011 -9.908 8.054 1.00 85.50 131 ARG A C 1
ATOM 1002 O O . ARG A 1 131 ? -6.015 -9.481 7.492 1.00 85.50 131 ARG A O 1
ATOM 1009 N N . VAL A 1 132 ? -4.879 -9.973 9.375 1.00 87.38 132 VAL A N 1
ATOM 1010 C CA . VAL A 1 132 ? -5.931 -9.536 10.298 1.00 87.38 132 VAL A CA 1
ATOM 1011 C C . VAL A 1 132 ? -5.503 -8.275 11.041 1.00 87.38 132 VAL A C 1
ATOM 1013 O O . VAL A 1 132 ? -4.378 -8.173 11.537 1.00 87.38 132 VAL A O 1
ATOM 1016 N N . ARG A 1 133 ? -6.408 -7.301 11.131 1.00 89.06 133 ARG A N 1
ATOM 1017 C CA . ARG A 1 133 ? -6.219 -6.026 11.830 1.00 89.06 133 ARG A CA 1
ATOM 1018 C C . ARG A 1 133 ? -7.379 -5.733 12.770 1.00 89.06 133 ARG A C 1
ATOM 1020 O O . ARG A 1 133 ? -8.523 -6.081 12.480 1.00 89.06 133 ARG A O 1
ATOM 1027 N N . VAL A 1 134 ? -7.080 -5.033 13.861 1.00 91.56 134 VAL A N 1
ATOM 1028 C CA . VAL A 1 134 ? -8.074 -4.489 14.793 1.00 91.56 134 VAL A CA 1
ATOM 1029 C C . VAL A 1 134 ? -7.936 -2.975 14.844 1.00 91.56 134 VAL A C 1
ATOM 1031 O O . VAL A 1 134 ? -6.878 -2.434 15.175 1.00 91.56 134 VAL A O 1
ATOM 1034 N N . LEU A 1 135 ? -9.028 -2.286 14.526 1.00 91.62 135 LEU A N 1
ATOM 1035 C CA . LEU A 1 135 ? -9.134 -0.837 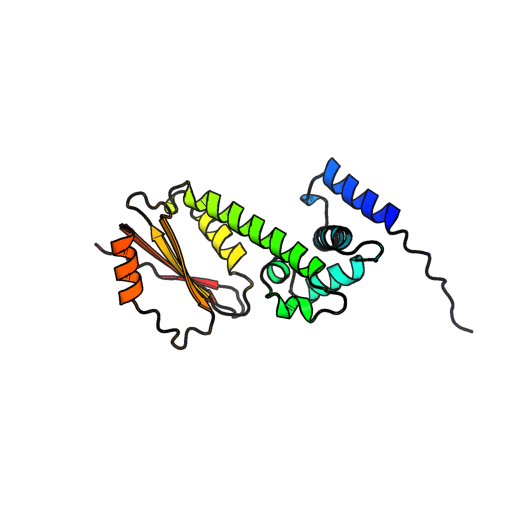14.605 1.00 91.62 135 LEU A CA 1
ATOM 1036 C C . LEU A 1 135 ? -9.862 -0.455 15.891 1.00 91.62 135 LEU A C 1
ATOM 1038 O O . LEU A 1 135 ? -11.004 -0.850 16.109 1.00 91.62 135 LEU A O 1
ATOM 1042 N N . HIS A 1 136 ? -9.203 0.342 16.720 1.00 91.62 136 HIS A N 1
ATOM 1043 C CA . HIS A 1 136 ? -9.727 0.882 17.966 1.00 91.62 136 HIS A CA 1
ATOM 1044 C C . HIS A 1 136 ? -10.294 2.273 17.728 1.00 91.62 136 HIS A C 1
ATOM 1046 O O . HIS A 1 136 ? -9.583 3.144 17.219 1.00 91.62 136 HIS A O 1
ATOM 1052 N N . LEU A 1 137 ? -11.545 2.504 18.118 1.00 90.62 137 LEU A N 1
ATOM 1053 C CA . LEU A 1 137 ? -12.235 3.773 17.904 1.00 90.62 137 LEU A CA 1
ATOM 1054 C C . LEU A 1 137 ? -12.638 4.423 19.228 1.00 90.62 137 LEU A C 1
ATOM 1056 O O . LEU A 1 137 ? -12.959 3.736 20.195 1.00 90.62 137 LEU A O 1
ATOM 1060 N N . ASN A 1 138 ? -12.662 5.755 19.272 1.00 89.00 138 ASN A N 1
ATOM 1061 C CA . ASN A 1 138 ? -13.222 6.499 20.406 1.00 89.00 138 ASN A CA 1
ATOM 1062 C C . ASN A 1 138 ? -14.753 6.653 20.296 1.00 89.00 138 ASN A C 1
ATOM 1064 O O . ASN A 1 138 ? -15.357 6.282 19.293 1.00 89.00 138 ASN A O 1
ATOM 1068 N N . ALA A 1 139 ? -15.393 7.269 21.298 1.00 88.19 139 ALA A N 1
ATOM 1069 C CA . ALA A 1 139 ? -16.851 7.483 21.324 1.00 88.19 139 ALA A CA 1
ATOM 1070 C C . ALA A 1 139 ? -17.391 8.378 20.185 1.00 88.19 139 ALA A C 1
ATOM 1072 O O . ALA A 1 139 ? -18.593 8.420 19.942 1.00 88.19 139 ALA A O 1
ATOM 1073 N N . ARG A 1 140 ? -16.513 9.094 19.469 1.00 86.25 140 ARG A N 1
ATOM 1074 C CA . ARG A 1 140 ? -16.842 9.871 18.260 1.00 86.25 140 ARG A CA 1
ATOM 1075 C C . ARG A 1 140 ? -16.546 9.089 16.975 1.00 86.25 140 ARG A C 1
ATOM 1077 O O . ARG A 1 140 ? -16.514 9.679 15.899 1.00 86.25 140 ARG A O 1
ATOM 1084 N N . ASN A 1 141 ? -16.305 7.782 17.081 1.00 83.06 141 ASN A N 1
ATOM 1085 C CA . ASN A 1 141 ? -15.887 6.891 16.003 1.00 83.06 141 ASN A CA 1
ATOM 1086 C C . ASN A 1 141 ? -14.598 7.327 15.292 1.00 83.06 141 ASN A C 1
ATOM 1088 O O . ASN A 1 141 ? -14.434 7.037 14.116 1.00 83.06 141 ASN A O 1
ATOM 1092 N N . GLN A 1 142 ? -13.684 8.045 15.947 1.00 84.62 142 GLN A N 1
ATOM 1093 C CA . GLN A 1 142 ? -12.379 8.384 15.362 1.00 84.62 142 GLN A CA 1
ATOM 1094 C C . GLN A 1 142 ? -11.368 7.274 15.650 1.00 84.62 142 GLN A C 1
ATOM 1096 O O . GLN A 1 142 ? -11.392 6.696 16.739 1.00 84.62 142 GLN A O 1
ATOM 1101 N N . LEU A 1 143 ? -10.473 7.002 14.695 1.00 86.56 143 LEU A N 1
ATOM 1102 C CA . LEU A 1 143 ? -9.450 5.966 14.826 1.00 86.56 143 LEU A CA 1
ATOM 1103 C C . LEU A 1 143 ? -8.409 6.357 15.882 1.00 86.56 143 LEU A C 1
ATOM 1105 O O . LEU A 1 143 ? -7.599 7.253 15.666 1.00 86.56 143 LEU A O 1
ATOM 1109 N N . LEU A 1 144 ? -8.406 5.644 17.007 1.00 87.88 144 LEU A N 1
ATOM 1110 C CA . LEU A 1 144 ? -7.382 5.746 18.047 1.00 87.88 144 LEU A CA 1
ATOM 1111 C C . LEU A 1 144 ? -6.129 4.964 17.656 1.00 87.88 144 LEU A C 1
ATOM 1113 O O . LEU A 1 144 ? -5.003 5.440 17.807 1.00 87.88 144 LEU A O 1
ATOM 1117 N N . ARG A 1 145 ? -6.322 3.735 17.168 1.00 88.38 145 ARG A N 1
ATOM 1118 C CA . ARG A 1 145 ? -5.231 2.799 16.898 1.00 88.38 145 ARG A CA 1
ATOM 1119 C C . ARG A 1 145 ? -5.635 1.784 15.835 1.00 88.38 145 ARG A C 1
ATOM 1121 O O . ARG A 1 145 ? -6.778 1.357 15.786 1.00 88.38 145 ARG A O 1
ATOM 1128 N N . ASP A 1 146 ? -4.669 1.394 15.015 1.00 89.81 146 ASP A N 1
ATOM 1129 C CA . ASP A 1 146 ? -4.749 0.250 14.103 1.00 89.81 146 ASP A CA 1
ATOM 1130 C C . ASP A 1 146 ? -3.614 -0.692 14.495 1.00 89.81 146 ASP A C 1
ATOM 1132 O O . ASP A 1 146 ? -2.439 -0.303 14.389 1.00 89.81 146 ASP A O 1
ATOM 1136 N N . ASP A 1 147 ? -3.982 -1.864 15.009 1.00 89.38 147 ASP A N 1
ATOM 1137 C CA . ASP A 1 147 ? -3.060 -2.925 15.384 1.00 89.38 147 ASP A CA 1
ATOM 1138 C C . ASP A 1 147 ? -3.145 -4.087 14.378 1.00 89.38 147 ASP A C 1
ATOM 1140 O O . ASP A 1 147 ? -4.215 -4.612 14.062 1.00 89.38 147 ASP A O 1
ATOM 1144 N N . HIS A 1 148 ? -1.978 -4.506 13.889 1.00 87.62 148 HIS A N 1
ATOM 1145 C CA . HIS A 1 148 ? -1.807 -5.689 13.048 1.00 87.62 148 HIS A CA 1
ATOM 1146 C C . HIS A 1 148 ? -1.725 -6.929 13.940 1.00 87.62 148 HIS A C 1
ATOM 1148 O O . HIS A 1 148 ? -0.850 -7.005 14.801 1.00 87.62 148 HIS A O 1
ATOM 1154 N N . MET A 1 149 ? -2.659 -7.867 13.765 1.00 85.25 149 MET A N 1
ATOM 1155 C CA . MET A 1 149 ? -2.788 -9.062 14.609 1.00 85.25 149 MET A CA 1
ATOM 1156 C C . MET A 1 149 ? -1.979 -10.253 14.086 1.00 85.25 149 MET A C 1
ATOM 1158 O O . MET A 1 149 ? -1.572 -11.099 14.877 1.00 85.25 149 MET A O 1
ATOM 1162 N N . GLY A 1 150 ? -1.732 -10.328 12.775 1.00 79.00 150 GLY A N 1
ATOM 1163 C CA . GLY A 1 150 ? -0.938 -11.397 12.167 1.00 79.00 150 GLY A CA 1
ATOM 1164 C C . GLY A 1 150 ? -1.146 -11.530 10.659 1.00 79.00 150 GLY A C 1
ATOM 1165 O O . GLY A 1 150 ? -2.077 -10.938 10.110 1.00 79.00 150 GLY A O 1
ATOM 1166 N N . ASP A 1 151 ? -0.258 -12.305 10.027 1.00 78.50 151 ASP A N 1
ATOM 1167 C CA . ASP A 1 151 ? -0.292 -12.706 8.614 1.00 78.50 151 ASP A CA 1
ATOM 1168 C C . ASP A 1 151 ? -0.299 -14.255 8.524 1.00 78.50 151 ASP A C 1
ATOM 1170 O O . ASP A 1 151 ? 0.555 -14.896 9.139 1.00 78.50 151 ASP A O 1
ATOM 1174 N N . GLY A 1 152 ? -1.236 -14.869 7.790 1.00 69.62 152 GLY A N 1
ATOM 1175 C CA . GLY A 1 152 ? -1.403 -16.327 7.630 1.00 69.62 152 GLY A CA 1
ATOM 1176 C C . GLY A 1 152 ? -2.864 -16.737 7.377 1.00 69.62 152 GLY A C 1
ATOM 1177 O O . GLY A 1 152 ? -3.748 -15.905 7.525 1.00 69.62 152 GLY A O 1
ATOM 1178 N N . SER A 1 153 ? -3.137 -17.996 7.001 1.00 57.31 153 SER A N 1
ATOM 1179 C CA . SER A 1 153 ? -4.521 -18.502 6.888 1.00 57.31 153 SER A CA 1
ATOM 1180 C C . SER A 1 153 ? -5.235 -18.429 8.247 1.00 57.31 153 SER A C 1
ATOM 1182 O O . SER A 1 153 ? -4.605 -18.713 9.268 1.00 57.31 153 SER A O 1
ATOM 1184 N N . VAL A 1 154 ? -6.541 -18.107 8.290 1.00 51.81 154 VAL A N 1
ATOM 1185 C CA . VAL A 1 154 ? -7.375 -18.116 9.529 1.00 51.81 154 VAL A CA 1
ATOM 1186 C C . VAL A 1 154 ? -7.444 -19.483 10.238 1.00 51.81 154 VAL A C 1
ATOM 1188 O O . VAL A 1 154 ? -8.254 -19.675 11.141 1.00 51.81 154 VAL A O 1
ATOM 1191 N N . ASP A 1 155 ? -6.594 -20.454 9.912 1.00 46.28 155 ASP A N 1
ATOM 1192 C CA . ASP A 1 155 ? -6.507 -21.726 10.627 1.00 46.28 155 ASP A CA 1
ATOM 1193 C C . ASP A 1 155 ? -5.772 -21.571 11.970 1.00 46.28 155 ASP A C 1
ATOM 1195 O O . ASP A 1 155 ? -4.900 -22.354 12.312 1.00 46.28 155 ASP A O 1
ATOM 1199 N N . GLN A 1 156 ? -6.190 -20.611 12.800 1.00 44.47 156 GLN A N 1
ATOM 1200 C CA . GLN A 1 156 ? -5.713 -20.397 14.173 1.00 44.47 156 GLN A CA 1
ATOM 1201 C C . GLN A 1 156 ? -4.396 -19.620 14.324 1.00 44.47 156 GLN A C 1
ATOM 1203 O O . GLN A 1 156 ? -3.585 -19.926 15.205 1.00 44.47 156 GLN A O 1
ATOM 1208 N N . ALA A 1 157 ? -4.228 -18.492 13.627 1.00 44.47 157 ALA A N 1
ATOM 1209 C CA . ALA A 1 157 ? -3.625 -17.376 14.356 1.00 44.47 157 ALA A CA 1
ATOM 1210 C C . ALA A 1 157 ? -4.566 -17.123 15.539 1.00 44.47 157 ALA A C 1
ATOM 1212 O O . ALA A 1 157 ? -5.676 -16.635 15.344 1.00 44.47 157 ALA A O 1
ATOM 1213 N N . ALA A 1 158 ? -4.203 -17.592 16.734 1.00 56.12 158 ALA A N 1
ATOM 1214 C CA . ALA A 1 158 ? -5.011 -17.426 17.928 1.00 56.12 158 ALA A CA 1
ATOM 1215 C C . ALA A 1 158 ? -5.115 -15.925 18.203 1.00 56.12 158 ALA A C 1
ATOM 1217 O O . ALA A 1 158 ? -4.288 -15.338 18.896 1.00 56.12 158 ALA A O 1
ATOM 1218 N N . ILE A 1 159 ? -6.108 -15.279 17.596 1.00 67.00 159 ILE A N 1
ATOM 1219 C CA . ILE A 1 159 ? -6.483 -13.919 17.913 1.00 67.00 159 ILE A CA 1
ATOM 1220 C C . ILE A 1 159 ? -7.036 -14.009 19.324 1.00 67.00 159 ILE A C 1
ATOM 1222 O O . ILE A 1 159 ? -8.182 -14.394 19.555 1.00 67.00 159 ILE A O 1
ATOM 1226 N N . TYR A 1 160 ? -6.169 -13.744 20.294 1.00 76.50 160 TYR A N 1
ATOM 1227 C CA . TYR A 1 160 ? -6.534 -13.818 21.691 1.00 76.50 160 TYR A CA 1
ATOM 1228 C C . TYR A 1 160 ? -7.458 -12.645 21.988 1.00 76.50 160 TYR A C 1
ATOM 1230 O O . TYR A 1 160 ? -7.000 -11.543 22.283 1.00 76.50 160 TYR A O 1
ATOM 1238 N N . THR A 1 161 ? -8.768 -12.889 21.946 1.00 82.69 161 THR A N 1
ATOM 1239 C CA . THR A 1 161 ? -9.802 -11.887 22.242 1.00 82.69 161 THR A CA 1
ATOM 1240 C C . THR A 1 161 ? -9.499 -11.137 23.537 1.00 82.69 161 THR A C 1
ATOM 1242 O O . THR A 1 161 ? -9.668 -9.927 23.610 1.00 82.69 161 THR A O 1
ATOM 1245 N N . ARG A 1 162 ? -8.958 -11.833 24.545 1.00 85.56 162 ARG A N 1
ATOM 1246 C CA . ARG A 1 162 ? -8.515 -11.226 25.807 1.00 85.56 162 ARG A CA 1
ATOM 1247 C C . ARG A 1 162 ? -7.478 -10.116 25.614 1.00 85.56 162 ARG A C 1
ATOM 1249 O O . ARG A 1 162 ? -7.604 -9.084 26.263 1.00 85.56 162 ARG A O 1
ATOM 1256 N N . GLU A 1 163 ? -6.490 -10.301 24.743 1.00 87.19 163 GLU A N 1
ATOM 1257 C CA . GLU A 1 163 ? -5.476 -9.274 24.478 1.00 87.19 163 GLU A CA 1
ATOM 1258 C C . GLU A 1 163 ? -6.076 -8.089 23.716 1.00 87.19 163 GLU A C 1
ATOM 1260 O O . GLU A 1 163 ? -5.781 -6.944 24.053 1.00 87.19 163 GLU A O 1
ATOM 1265 N N . ILE A 1 164 ? -6.996 -8.338 22.775 1.00 89.06 164 ILE A N 1
ATOM 1266 C CA . ILE A 1 164 ? -7.732 -7.268 22.083 1.00 89.06 164 ILE A CA 1
ATOM 1267 C C . ILE A 1 164 ? -8.546 -6.435 23.074 1.00 89.06 164 ILE A C 1
ATOM 1269 O O . ILE A 1 164 ? -8.471 -5.209 23.056 1.00 89.06 164 ILE A O 1
ATOM 1273 N N . ILE A 1 165 ? -9.318 -7.084 23.949 1.00 90.31 165 ILE A N 1
ATOM 1274 C CA . ILE A 1 165 ? -10.161 -6.393 24.931 1.00 90.31 165 ILE A CA 1
ATOM 1275 C C . ILE A 1 165 ? -9.300 -5.637 25.942 1.00 90.31 165 ILE A C 1
ATOM 1277 O O . ILE A 1 165 ? -9.575 -4.474 26.228 1.00 90.31 165 ILE A O 1
ATOM 1281 N N . LYS A 1 166 ? -8.216 -6.247 26.434 1.00 91.88 166 LYS A N 1
ATOM 1282 C CA . LYS A 1 166 ? -7.258 -5.573 27.315 1.00 91.88 166 LYS A CA 1
ATOM 1283 C C . LYS A 1 166 ? -6.705 -4.308 26.655 1.00 91.88 166 LYS A C 1
ATOM 1285 O O . LYS A 1 166 ? -6.752 -3.237 27.254 1.00 91.88 166 LYS A O 1
ATOM 1290 N N . ARG A 1 167 ? -6.264 -4.410 25.399 1.00 92.00 167 ARG A N 1
ATOM 1291 C CA . ARG A 1 167 ? -5.775 -3.275 24.610 1.00 92.00 167 ARG A CA 1
ATOM 1292 C C . ARG A 1 167 ? -6.851 -2.212 24.399 1.00 92.00 167 ARG A C 1
ATOM 1294 O O . ARG A 1 167 ? -6.572 -1.022 24.505 1.00 92.00 167 ARG A O 1
ATOM 1301 N N . ALA A 1 168 ? -8.087 -2.631 24.139 1.00 93.19 168 ALA A N 1
ATOM 1302 C CA . ALA A 1 168 ? -9.223 -1.735 23.982 1.00 93.19 168 ALA A CA 1
ATOM 1303 C C . ALA A 1 168 ? -9.476 -0.916 25.254 1.00 93.19 168 ALA A C 1
ATOM 1305 O O . ALA A 1 168 ? -9.660 0.297 25.161 1.00 93.19 168 ALA A O 1
ATOM 1306 N N . MET A 1 169 ? -9.407 -1.551 26.427 1.00 92.06 169 MET A N 1
ATOM 1307 C CA . MET A 1 169 ? -9.532 -0.879 27.722 1.00 92.06 169 MET A CA 1
ATOM 1308 C C . MET A 1 169 ? -8.359 0.070 27.996 1.00 92.06 169 MET A C 1
ATOM 1310 O O . MET A 1 169 ? -8.592 1.208 28.392 1.00 92.06 169 MET A O 1
ATOM 1314 N N . GLU A 1 170 ? -7.116 -0.354 27.733 1.00 93.81 170 GLU A N 1
ATOM 1315 C CA . GLU A 1 170 ? -5.914 0.489 27.876 1.00 93.81 170 GLU A CA 1
ATOM 1316 C C . GLU A 1 170 ? -5.992 1.765 27.023 1.00 93.81 170 GLU A C 1
ATOM 1318 O O . GLU A 1 170 ? -5.572 2.835 27.458 1.00 93.81 170 GLU A O 1
ATOM 1323 N N . LEU A 1 171 ? -6.543 1.656 25.812 1.00 91.88 171 LEU A N 1
ATOM 1324 C CA . LEU A 1 171 ? -6.700 2.772 24.879 1.00 91.88 171 LEU A CA 1
ATOM 1325 C C . LEU A 1 171 ? -7.970 3.604 25.121 1.00 91.88 171 LEU A C 1
ATOM 1327 O O . LEU A 1 171 ? -8.141 4.632 24.468 1.00 91.88 171 LEU A O 1
ATOM 1331 N N . GLY A 1 172 ? -8.877 3.170 26.005 1.00 91.75 172 GLY A N 1
ATOM 1332 C CA . GLY A 1 172 ? -10.189 3.804 26.178 1.00 91.75 172 GLY A CA 1
ATOM 1333 C C . GLY A 1 172 ? -11.063 3.719 24.920 1.00 91.75 172 GLY A C 1
ATOM 1334 O O . GLY A 1 172 ? -11.747 4.678 24.561 1.00 91.75 172 GLY A O 1
ATOM 1335 N N . SER A 1 173 ? -11.000 2.589 24.213 1.00 93.44 173 SER A N 1
ATOM 1336 C CA . SER A 1 173 ? -11.781 2.355 22.995 1.00 93.44 173 SER A CA 1
ATOM 1337 C C . SER A 1 173 ? -13.268 2.254 23.333 1.00 93.44 173 SER A C 1
ATOM 1339 O O . SER A 1 173 ? -13.648 1.515 24.236 1.00 93.44 173 SER A O 1
ATOM 1341 N N . ALA A 1 174 ? -14.109 2.958 22.581 1.00 92.12 174 ALA A N 1
ATOM 1342 C CA . ALA A 1 174 ? -15.563 2.837 22.662 1.00 92.12 174 ALA A CA 1
ATOM 1343 C C . ALA A 1 174 ? -16.111 1.760 21.714 1.00 92.12 174 ALA A C 1
ATOM 1345 O O . ALA A 1 174 ? -17.164 1.190 21.977 1.00 92.12 174 ALA A O 1
ATOM 1346 N N . SER A 1 175 ? -15.413 1.480 20.611 1.00 90.62 175 SER A N 1
ATOM 1347 C CA . SER A 1 175 ? -15.788 0.437 19.654 1.00 90.62 175 SER A CA 1
ATOM 1348 C C . SER A 1 175 ? -14.562 -0.125 18.933 1.00 90.62 175 SER A C 1
ATOM 1350 O O . SER A 1 175 ? -13.479 0.471 18.947 1.00 90.62 175 SER A O 1
ATOM 1352 N N . LEU A 1 176 ? -14.737 -1.306 18.335 1.00 91.25 176 LEU A N 1
ATOM 1353 C CA . LEU A 1 176 ? -13.705 -2.043 17.610 1.00 91.25 176 LEU A CA 1
ATOM 1354 C C . LEU A 1 176 ? -14.212 -2.420 16.215 1.00 91.25 176 LEU A C 1
ATOM 1356 O O . LEU A 1 176 ? -15.387 -2.749 16.054 1.00 91.25 176 LEU A O 1
ATOM 1360 N N . ILE A 1 177 ? -13.319 -2.423 15.226 1.00 89.56 177 ILE A N 1
ATOM 1361 C CA . ILE A 1 177 ? -13.567 -3.012 13.903 1.00 89.56 177 ILE A CA 1
ATOM 1362 C C . ILE A 1 177 ? -12.502 -4.077 13.651 1.00 89.56 177 ILE A C 1
ATOM 1364 O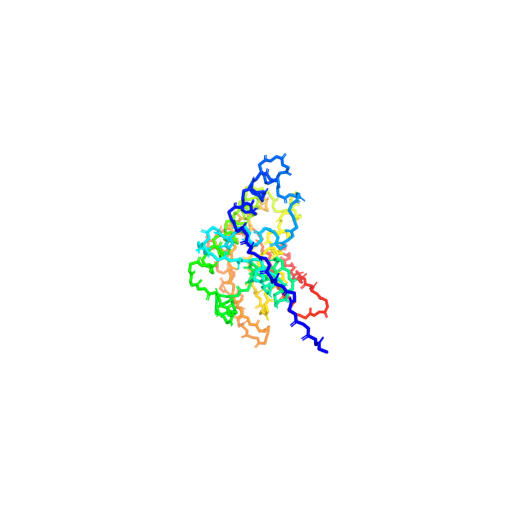 O . ILE A 1 177 ? -11.308 -3.775 13.699 1.00 89.56 177 ILE A O 1
ATOM 1368 N N . LEU A 1 178 ? -12.933 -5.306 13.364 1.00 88.06 178 LEU A N 1
ATOM 1369 C CA . LEU A 1 178 ? -12.062 -6.382 12.900 1.00 88.06 178 LEU A CA 1
ATOM 1370 C C . LEU A 1 178 ? -12.074 -6.404 11.369 1.00 88.06 178 LEU A C 1
ATOM 1372 O O . LEU A 1 178 ? -13.141 -6.392 10.756 1.00 88.06 178 LEU A O 1
ATOM 1376 N N . VAL A 1 179 ? -10.894 -6.434 10.753 1.00 88.44 179 VAL A N 1
ATOM 1377 C CA . VAL A 1 179 ? -10.751 -6.467 9.293 1.00 88.44 179 VAL A CA 1
ATOM 1378 C C . VAL A 1 179 ? -9.770 -7.556 8.902 1.00 88.44 179 VAL A C 1
ATOM 1380 O O . VAL A 1 179 ? -8.701 -7.655 9.504 1.00 88.44 179 VAL A O 1
ATOM 1383 N N . HIS A 1 180 ? -10.094 -8.317 7.860 1.00 86.44 180 HIS A N 1
ATOM 1384 C CA . HIS A 1 180 ? -9.132 -9.192 7.202 1.00 86.44 180 HIS A CA 1
ATOM 1385 C C . HIS A 1 180 ? -9.327 -9.245 5.681 1.00 86.44 180 HIS A C 1
ATOM 1387 O O . HIS A 1 180 ? -10.421 -8.980 5.176 1.00 86.44 180 HIS A O 1
ATOM 1393 N N . ASN A 1 181 ? -8.253 -9.537 4.939 1.00 84.00 181 ASN A N 1
ATOM 1394 C CA . ASN A 1 181 ? -8.321 -9.821 3.502 1.00 84.00 181 ASN A CA 1
ATOM 1395 C C . ASN A 1 181 ? -8.343 -11.333 3.262 1.00 84.00 181 ASN A C 1
ATOM 1397 O O . ASN A 1 181 ? -7.558 -12.064 3.855 1.00 84.00 181 ASN A O 1
ATOM 1401 N N . HIS A 1 182 ? -9.165 -11.783 2.318 1.00 77.19 182 HIS A N 1
ATOM 1402 C CA . HIS A 1 182 ? -9.074 -13.149 1.813 1.00 77.19 182 HIS A CA 1
ATOM 1403 C C . HIS A 1 182 ? -8.290 -13.174 0.492 1.00 77.19 182 HIS A C 1
ATOM 1405 O O . HIS A 1 182 ? -8.719 -12.536 -0.474 1.00 77.19 182 HIS A O 1
ATOM 1411 N N . PRO A 1 183 ? -7.174 -13.923 0.402 1.00 67.56 183 PRO A N 1
ATOM 1412 C CA . PRO A 1 183 ? -6.396 -14.044 -0.831 1.00 67.56 183 PRO A CA 1
ATOM 1413 C C . PRO A 1 183 ? -7.070 -14.876 -1.947 1.00 67.56 183 PRO A C 1
ATOM 1415 O O . PRO A 1 183 ? -6.460 -15.100 -2.991 1.00 67.56 183 PRO A O 1
ATOM 1418 N N . THR A 1 184 ? -8.312 -15.346 -1.774 1.00 52.97 184 THR A N 1
ATOM 1419 C CA . THR A 1 184 ? -9.053 -16.103 -2.800 1.00 52.97 184 THR A CA 1
ATOM 1420 C C . THR A 1 184 ? -9.731 -15.193 -3.825 1.00 52.97 184 THR A C 1
ATOM 1422 O O . THR A 1 184 ? -10.248 -14.133 -3.489 1.00 52.97 184 THR A O 1
ATOM 1425 N N . THR A 1 185 ? -9.784 -15.625 -5.085 1.00 39.78 185 THR A N 1
ATOM 1426 C CA . THR A 1 185 ? -10.540 -14.955 -6.154 1.00 39.78 185 THR A CA 1
ATOM 1427 C C . THR A 1 185 ? -12.037 -15.290 -6.035 1.00 39.78 185 THR A C 1
ATOM 1429 O O . THR A 1 185 ? -12.370 -16.475 -6.020 1.00 39.78 185 THR A O 1
ATOM 1432 N N . PRO A 1 186 ? -12.967 -14.310 -5.984 1.00 47.97 186 PRO A N 1
ATOM 1433 C CA . PRO A 1 186 ? -12.784 -12.857 -6.055 1.00 47.97 186 PRO A CA 1
ATOM 1434 C C . PRO A 1 186 ? -12.349 -12.228 -4.720 1.00 47.97 186 PRO A C 1
ATOM 1436 O O . PRO A 1 186 ? -12.815 -12.629 -3.657 1.00 47.97 186 PRO A O 1
ATOM 1439 N N . PHE A 1 187 ? -11.502 -11.194 -4.800 1.00 46.72 187 PHE A N 1
ATOM 1440 C CA . PHE A 1 187 ? -11.023 -10.436 -3.641 1.00 46.72 187 PHE A CA 1
ATOM 1441 C C . PHE A 1 187 ? -12.200 -9.868 -2.832 1.00 46.72 187 PHE A C 1
ATOM 1443 O O . PHE A 1 187 ? -12.951 -9.023 -3.324 1.00 46.72 187 PHE A O 1
ATOM 1450 N N . SER A 1 188 ? -12.341 -10.321 -1.587 1.00 44.84 188 SER A N 1
ATOM 1451 C CA . SER A 1 188 ? -13.355 -9.858 -0.637 1.00 44.84 188 SER A CA 1
ATOM 1452 C C . SER A 1 188 ? -12.668 -9.413 0.652 1.00 44.84 188 SER A C 1
ATOM 1454 O O . SER A 1 188 ? -11.813 -10.125 1.183 1.00 44.84 188 SER A O 1
ATOM 1456 N N . ILE A 1 189 ? -13.031 -8.225 1.142 1.00 50.34 189 ILE A N 1
ATOM 1457 C CA . ILE A 1 189 ? -12.727 -7.790 2.511 1.00 50.34 189 ILE A CA 1
ATOM 1458 C C . ILE A 1 189 ? -13.964 -8.119 3.344 1.00 50.34 189 ILE A C 1
ATOM 1460 O O . ILE A 1 189 ? -15.019 -7.520 3.122 1.00 50.34 189 ILE A O 1
ATOM 1464 N N . THR A 1 190 ? -13.839 -9.052 4.285 1.00 51.16 190 THR A N 1
ATOM 1465 C CA . THR A 1 190 ? -14.924 -9.406 5.209 1.00 51.16 190 THR A CA 1
ATOM 1466 C C . THR A 1 190 ? -14.795 -8.568 6.484 1.00 51.16 190 THR A C 1
ATOM 1468 O O . THR A 1 190 ? -13.696 -8.358 7.003 1.00 51.16 190 THR A O 1
ATOM 1471 N N . LEU A 1 191 ? -15.922 -8.035 6.960 1.00 50.38 191 LEU A N 1
ATOM 1472 C CA . LEU A 1 191 ? -16.011 -7.168 8.135 1.00 50.38 191 LEU A CA 1
ATOM 1473 C C . LEU A 1 191 ? -16.979 -7.777 9.146 1.00 50.38 191 LEU A C 1
ATOM 1475 O O . LEU A 1 191 ? -18.184 -7.807 8.897 1.00 50.38 191 LEU A O 1
ATOM 1479 N N . ASP A 1 192 ? -16.457 -8.167 10.305 1.00 49.94 192 ASP A N 1
ATOM 1480 C CA . ASP A 1 192 ? -17.271 -8.549 11.456 1.00 49.94 192 ASP A CA 1
ATOM 1481 C C . ASP A 1 192 ? -17.338 -7.375 12.438 1.00 49.94 192 ASP A C 1
ATOM 1483 O O . ASP A 1 192 ? -16.318 -6.835 12.876 1.00 49.94 192 ASP A O 1
ATOM 1487 N N . HIS A 1 193 ? -18.558 -6.954 12.777 1.00 44.25 193 HIS A N 1
ATOM 1488 C CA . HIS A 1 193 ? -18.818 -5.881 13.733 1.00 44.25 193 HIS A CA 1
ATOM 1489 C C . HIS A 1 193 ? -19.455 -6.471 14.992 1.00 44.25 193 HIS A C 1
ATOM 1491 O O . HIS A 1 193 ? -20.539 -7.043 14.946 1.00 44.25 193 HIS A O 1
ATOM 1497 N N . ALA A 1 194 ? -18.797 -6.309 16.139 1.00 36.12 194 ALA A N 1
ATOM 1498 C CA . ALA A 1 194 ? -19.410 -6.580 17.433 1.00 36.12 194 ALA A CA 1
ATOM 1499 C C . ALA A 1 194 ? -19.954 -5.261 17.993 1.00 36.12 194 ALA A C 1
ATOM 1501 O O . ALA A 1 194 ? -19.188 -4.407 18.441 1.00 36.12 194 ALA A O 1
ATOM 1502 N N . GLN A 1 195 ? -21.274 -5.070 17.940 1.00 30.12 195 GLN A N 1
ATOM 1503 C CA . GLN A 1 195 ? -21.934 -4.003 18.691 1.00 30.12 195 GLN A CA 1
ATOM 1504 C C . GLN A 1 195 ? -22.123 -4.480 20.134 1.00 30.12 195 GLN A C 1
ATOM 1506 O O . GLN A 1 195 ? -22.860 -5.431 20.380 1.00 30.12 195 GLN A O 1
ATOM 1511 N N . TYR A 1 196 ? -21.443 -3.838 21.083 1.00 35.47 196 TYR A N 1
ATOM 1512 C CA . TYR A 1 196 ? -21.779 -3.961 22.500 1.00 35.47 196 TYR A CA 1
ATOM 1513 C C . TYR A 1 196 ? -22.825 -2.892 22.835 1.00 35.47 196 TYR A C 1
ATOM 1515 O O . TYR A 1 196 ? -22.598 -1.709 22.577 1.00 35.47 196 TYR A O 1
ATOM 1523 N N . HIS A 1 197 ? -23.974 -3.339 23.347 1.00 35.50 197 HIS A N 1
ATOM 1524 C CA . HIS A 1 197 ? -24.988 -2.495 23.984 1.00 35.50 197 HIS A CA 1
ATOM 1525 C C . HIS A 1 197 ? -24.592 -2.166 25.423 1.00 35.50 197 HIS A C 1
ATOM 1527 O O . HIS A 1 197 ? -24.018 -3.061 26.087 1.00 35.50 197 HIS A O 1
#

Organism: NCBI:txid1329909

Nearest PDB structures (foldseek):
  2qlc-assembly5_E  TM=8.208E-01  e=3.860E-04  Chlorobaculum tepidum TLS
  3etj-assembly1_B  TM=2.896E-01  e=2.224E-01  Escherichia coli K-12
  1b6r-assembly1_A-2  TM=2.891E-01  e=3.516E-01  Escherichia coli
  7vrn-assembly1_K  TM=6.786E-01  e=3.474E+00  Infectious bursal disease virus
  1px2-assembly1_B-2  TM=3.036E-01  e=9.855E-01  Rattus norvegicus

InterPro domains:
  IPR001405 Uncharacterised protein family UPF0758 [PTHR30471] (14-186)
  IPR010994 RuvA domain 2-like [SSF47781] (27-90)
  IPR025657 RadC-like JAB domain [PF04002] (111-184)
  IPR037518 MPN domain [PS50249] (109-197)
  IPR046778 UPF0758, N-terminal [PF20582] (17-85)

Solvent-accessible surface area (backbone atoms only — not comparable to full-atom values): 11332 Å² total; per-residue (Å²): 140,83,86,80,87,78,82,73,84,81,61,62,69,62,52,54,52,49,54,52,47,46,39,74,77,57,36,70,84,70,49,53,74,48,53,54,46,15,51,56,38,39,74,55,40,74,99,53,87,32,58,68,54,23,48,48,48,33,62,76,35,73,31,70,67,22,49,51,47,47,52,72,69,64,53,52,70,43,88,90,48,47,71,63,44,51,47,55,48,47,51,53,38,53,50,51,53,52,54,37,47,50,65,31,46,80,36,38,36,81,83,37,51,66,49,47,50,53,34,50,42,69,70,39,64,49,34,88,52,22,38,37,35,43,37,32,16,34,87,71,40,25,48,75,44,78,45,81,75,51,76,46,69,88,86,63,73,76,76,52,61,67,58,55,52,50,50,32,60,78,70,60,41,64,45,58,43,44,41,36,36,47,64,52,91,75,79,46,77,58,73,61,75,74,83,83,129

Radius of gyration: 21.38 Å; Cα contacts (8 Å, |Δi|>4): 252; chains: 1; bounding box: 47×41×75 Å

pLDDT: mean 80.73, std 17.95, range [30.12, 97.75]

Mean predicted aligned error: 10.91 Å

Foldseek 3Di:
DDDDDDDDDDPPVVLLVVLVVCCVPPNDVSDDQLSVLQNLLCVQDPPDRCSVVSVVLCVQQVGLLSSLQPDLVRNVPRPPDDPSSSVSSPVVLVVVLVVLVVVQQVAQCVVCVVSVVVNCCSHAQRDLWKWKWKFFAAPSNHTQDIDTQDTHPPPDPPSPVVVVVVVNVVSVGPFMKMWMWDNDPPTDIDTDGDDDD

Secondary structure (DSSP, 8-state):
-----------HHHHHHHHHHHHHHH-GGGS-HHHHHHHHHHHHSTTS--HHHHHHHHHHTTSHHHHHHS-HHHHHTSTT--HHHHHHHHHHHHHHHHHHHHHHHTSBGGGGHHHHHHHHHHHHTT-SS-EEEEEEE-TT-BEEEEEEEEES-SS-----HHHHHHHHHHTT-SEEEEEEEE-SSSPEEEEE-----

Sequence (197 aa):
MANKEESAPHDGVGHRARLRRKLAESGGDALHDHELIEYLLALAIPRRDTKPLAKALLREFGGIGGLMTADWQSIARVPGMGDTSIAAIKIVHATLIRMLRNGVAEKPVLASWQALLDYLRADMAFLSVERVRVLHLNARNQLLRDDHMGDGSVDQAAIYTREIIKRAMELGSASLILVHNHPTTPFSITLDHAQYH